Protein AF-A0A8B8DQ61-F1 (afdb_monomer)

Solvent-accessible surface area (backbone atoms only — not comparable to full-atom values): 13336 Å² total; per-residue (Å²): 130,84,75,82,59,69,42,82,44,80,55,101,72,46,52,26,59,41,54,72,50,75,94,43,53,37,73,77,52,48,81,79,50,71,61,63,56,71,89,76,54,57,37,20,75,78,84,59,51,66,55,45,97,84,86,32,57,85,42,62,15,54,78,68,11,46,43,21,33,56,92,54,34,69,49,60,44,63,39,67,45,56,29,34,77,57,61,33,40,21,26,62,74,51,46,61,50,34,59,63,50,43,56,40,66,72,45,30,53,51,39,30,47,71,25,29,53,23,30,37,35,75,63,98,58,98,75,73,85,41,51,68,26,43,35,27,36,40,97,43,54,47,32,40,39,53,50,43,95,85,62,88,57,82,63,44,48,54,89,36,52,76,48,78,44,81,33,68,48,80,90,87,69,90,80,85,73,57,67,58,84,95,36,47,51,25,25,40,37,41,30,30,48,51,98,87,68,49,80,46,47,43,36,36,31,44,37,84,91,54,82,45,61,48,25,32,53,25,52,54,26,48,53,54,51,51,52,58,48,51,68,61,74,76,109

Mean predicted aligned error: 6.68 Å

Foldseek 3Di:
DDQFDWDWDQDPFGIFIGGPDPVLAALLADAWEAADDPVNCQAAPPPRHGADDPPFDWDAARRHNGIHTCVQWVDFADDVNHRHPGTTIHGPVVRVVRVVVVCLVVQLLVLQAVFAWWQKDFDPDPDDRGAIWGWHADSSRQWIATHHDPDDDDTAGLVFWDDKDFDADDDDDPPPFDDDDNGGRQWMKTWGQDPVRDITIMITGQDPVDDRNSVRSNSSSVVVVNVSSVVVVVD

Secondary structure (DSSP, 8-state):
-PPPPEEEEE-SS-EEEEESSGGG--TT--PPPPPPPTTT--B-TTT-PBP-SSS---EE-TTT--EE-GGGS--EE--GGGTBSS-EE--HHHHHHHHHHHHIIIIIHHHHHH-EEEEEE--SSTTS-PEEEEEEE-T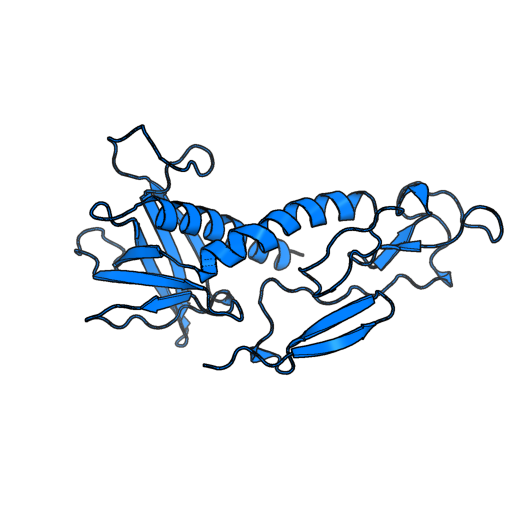TS-EEEEE-SS---PPEEGGGEEEEEEEEPPS---SSPPEETTEEEEEEEEEEE-TTS-EEEEEEEEPTTS-HHHHHHHHHHHHHHHHHHHHHHT-

Structure (mmCIF, N/CA/C/O backbone):
data_AF-A0A8B8DQ61-F1
#
_entry.id   AF-A0A8B8DQ61-F1
#
loop_
_atom_site.group_PDB
_atom_site.id
_atom_site.type_symbol
_atom_site.label_atom_id
_atom_site.label_alt_id
_atom_site.label_comp_id
_atom_site.label_asym_id
_atom_site.label_entity_id
_atom_site.label_seq_id
_atom_site.pdbx_PDB_ins_code
_atom_site.Cartn_x
_atom_site.Cartn_y
_atom_site.Cartn_z
_atom_site.occupancy
_atom_site.B_iso_or_equiv
_atom_site.auth_seq_id
_atom_site.auth_comp_id
_atom_site.auth_asym_id
_atom_site.auth_atom_id
_atom_site.pdbx_PDB_model_num
ATOM 1 N N . MET A 1 1 ? 2.534 -12.953 21.422 1.00 47.09 1 MET A N 1
ATOM 2 C CA . MET A 1 1 ? 2.729 -13.876 20.282 1.00 47.09 1 MET A CA 1
ATOM 3 C C . MET A 1 1 ? 4.034 -13.498 19.601 1.00 47.09 1 MET A C 1
ATOM 5 O O . MET A 1 1 ? 4.280 -12.304 19.467 1.00 47.09 1 MET A O 1
ATOM 9 N N . ALA A 1 2 ? 4.891 -14.462 19.254 1.00 56.22 2 ALA A N 1
ATOM 10 C CA . ALA A 1 2 ? 6.081 -14.172 18.453 1.00 56.22 2 ALA A CA 1
ATOM 11 C C . ALA A 1 2 ? 5.650 -13.588 17.095 1.00 56.22 2 ALA A C 1
ATOM 13 O O . ALA A 1 2 ? 4.596 -13.957 16.578 1.00 56.22 2 ALA A O 1
ATOM 14 N N . GLY A 1 3 ? 6.411 -12.630 16.560 1.00 63.41 3 GLY A N 1
ATOM 15 C CA . GLY A 1 3 ? 6.131 -12.064 15.238 1.00 63.41 3 GLY A CA 1
ATOM 16 C C . GLY A 1 3 ? 6.255 -13.117 14.126 1.00 63.41 3 GLY A C 1
ATOM 17 O O . GLY A 1 3 ? 6.835 -14.177 14.363 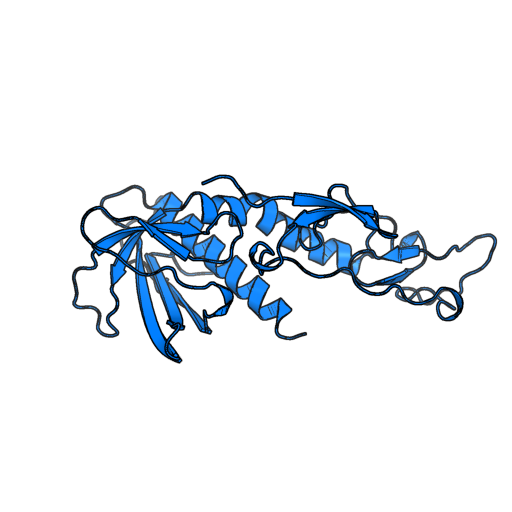1.00 63.41 3 GLY A O 1
ATOM 18 N N . PRO A 1 4 ? 5.741 -12.832 12.917 1.00 75.81 4 PRO A N 1
ATOM 19 C CA . PRO A 1 4 ? 5.829 -13.761 11.794 1.00 75.81 4 PRO A CA 1
ATOM 20 C C . PRO A 1 4 ? 7.291 -14.083 11.466 1.00 75.81 4 PRO A C 1
ATOM 22 O O . PRO A 1 4 ? 8.135 -13.179 11.426 1.00 75.81 4 PRO A O 1
ATOM 25 N N . GLU A 1 5 ? 7.585 -15.360 11.224 1.00 88.25 5 GLU A N 1
ATOM 26 C CA . GLU A 1 5 ? 8.923 -15.820 10.855 1.00 88.25 5 GLU A CA 1
ATOM 27 C C . GLU A 1 5 ? 9.284 -15.319 9.449 1.00 88.25 5 GLU A C 1
ATOM 29 O O . GLU A 1 5 ? 8.473 -15.363 8.519 1.00 88.25 5 GLU A O 1
ATOM 34 N N . LYS A 1 6 ? 10.512 -14.816 9.284 1.00 91.50 6 LYS A N 1
ATOM 35 C CA . LYS A 1 6 ? 10.985 -14.212 8.032 1.00 91.50 6 LYS A CA 1
ATOM 36 C C . LYS A 1 6 ? 12.302 -14.835 7.600 1.00 91.50 6 LYS A C 1
ATOM 38 O O . LYS A 1 6 ? 13.167 -15.108 8.427 1.00 91.50 6 LYS A O 1
ATOM 43 N N . LYS A 1 7 ? 12.482 -14.967 6.288 1.00 93.94 7 LYS A N 1
ATOM 44 C CA . LYS A 1 7 ? 13.730 -15.408 5.658 1.00 93.94 7 LYS A CA 1
ATOM 45 C C . LYS A 1 7 ? 14.282 -14.341 4.720 1.00 93.94 7 LYS A C 1
ATOM 47 O O . LYS A 1 7 ? 13.543 -13.533 4.153 1.00 93.94 7 LYS A O 1
ATOM 52 N N . LEU A 1 8 ? 15.599 -14.359 4.549 1.00 95.94 8 LEU A N 1
ATOM 53 C CA . LEU A 1 8 ? 16.278 -13.548 3.547 1.00 95.94 8 LEU A CA 1
ATOM 54 C C . LEU A 1 8 ? 16.268 -14.276 2.202 1.00 95.94 8 LEU A C 1
ATOM 56 O O . LEU A 1 8 ? 16.701 -15.421 2.105 1.00 95.94 8 LEU A O 1
ATOM 60 N N . GLU A 1 9 ? 15.811 -13.594 1.159 1.00 94.19 9 GLU A N 1
ATOM 61 C CA . GLU A 1 9 ? 15.798 -14.090 -0.213 1.00 94.19 9 GLU A CA 1
ATOM 62 C C . GLU A 1 9 ? 16.617 -13.155 -1.105 1.00 94.19 9 GLU A C 1
ATOM 64 O O . GLU A 1 9 ? 16.366 -11.951 -1.172 1.00 94.19 9 GLU A O 1
ATOM 69 N N . ARG A 1 10 ? 17.614 -13.700 -1.807 1.00 92.94 10 ARG A N 1
ATOM 70 C CA . ARG A 1 10 ? 18.427 -12.938 -2.761 1.00 92.94 10 ARG A CA 1
ATOM 71 C C . ARG A 1 10 ? 17.881 -13.162 -4.173 1.00 92.94 10 ARG A C 1
ATOM 73 O O . ARG A 1 10 ? 17.997 -14.262 -4.703 1.00 92.94 10 ARG A O 1
ATOM 80 N N . SER A 1 11 ? 17.321 -12.120 -4.783 1.00 88.56 11 SER A N 1
ATOM 81 C CA . SER A 1 11 ? 16.818 -12.138 -6.164 1.00 88.56 11 SER A CA 1
ATOM 82 C C . SER A 1 11 ? 17.745 -11.378 -7.122 1.00 88.56 11 SER A C 1
ATOM 84 O O . SER A 1 11 ? 18.717 -10.737 -6.709 1.00 88.56 11 SER A O 1
ATOM 86 N N . LYS A 1 12 ? 17.437 -11.410 -8.429 1.00 83.12 12 LYS A N 1
ATOM 87 C CA . LYS A 1 12 ? 18.129 -10.587 -9.445 1.00 83.12 12 LYS A CA 1
ATOM 88 C C . LYS A 1 12 ? 17.975 -9.081 -9.178 1.00 83.12 12 LYS A C 1
ATOM 90 O O . LYS A 1 12 ? 18.792 -8.278 -9.637 1.00 83.12 12 LYS A O 1
ATOM 95 N N . SER A 1 13 ? 16.943 -8.698 -8.429 1.00 87.44 13 SER A N 1
ATOM 96 C CA . SER A 1 13 ? 16.619 -7.310 -8.110 1.00 87.44 13 SER A CA 1
ATOM 97 C C . SER A 1 13 ? 17.261 -6.797 -6.823 1.00 87.44 13 SER A C 1
ATOM 99 O O . SER A 1 13 ? 17.446 -5.584 -6.716 1.00 87.44 13 SER A O 1
ATOM 101 N N . GLY A 1 14 ? 17.656 -7.676 -5.896 1.00 90.88 14 GLY A N 1
ATOM 102 C CA . GLY A 1 14 ? 18.254 -7.297 -4.614 1.00 90.88 14 GLY A CA 1
ATOM 103 C C . GLY A 1 14 ? 17.984 -8.311 -3.500 1.00 90.88 14 GLY A C 1
ATOM 104 O O . GLY A 1 14 ? 17.515 -9.420 -3.754 1.00 90.88 14 GLY A O 1
ATOM 105 N N . LEU A 1 15 ? 18.299 -7.929 -2.261 1.00 95.00 15 LEU A N 1
ATOM 106 C CA . LEU A 1 15 ? 17.995 -8.720 -1.068 1.00 95.00 15 LEU A CA 1
ATOM 107 C C . LEU A 1 15 ? 16.604 -8.353 -0.538 1.00 95.00 15 LEU A C 1
ATOM 109 O O . LEU A 1 15 ? 16.285 -7.172 -0.375 1.00 95.00 15 LEU A O 1
ATOM 113 N N . ARG A 1 16 ? 15.786 -9.370 -0.272 1.00 95.31 16 ARG A N 1
ATOM 114 C CA . ARG A 1 16 ? 14.412 -9.245 0.214 1.00 95.31 16 ARG A CA 1
ATOM 115 C C . ARG A 1 16 ? 14.248 -9.968 1.544 1.00 95.31 16 ARG A C 1
ATOM 117 O O . ARG A 1 16 ? 14.906 -10.978 1.782 1.00 95.31 16 ARG A O 1
ATOM 124 N N . MET A 1 17 ? 13.355 -9.470 2.391 1.00 94.44 17 MET A N 1
ATOM 125 C CA . MET A 1 17 ? 12.951 -10.136 3.631 1.00 94.44 17 MET A CA 1
ATOM 126 C C . MET A 1 17 ? 11.501 -10.587 3.504 1.00 94.44 17 MET A C 1
ATOM 128 O O . MET A 1 17 ? 10.580 -9.781 3.624 1.00 94.44 17 MET A O 1
ATOM 132 N N . ILE A 1 18 ? 11.307 -11.876 3.247 1.00 93.88 18 ILE A N 1
ATOM 133 C CA . ILE A 1 18 ? 9.995 -12.447 2.949 1.00 93.88 18 ILE A CA 1
ATOM 134 C C . ILE A 1 18 ? 9.486 -13.298 4.118 1.00 93.88 18 ILE A C 1
ATOM 136 O O . ILE A 1 18 ? 10.298 -13.947 4.784 1.00 93.88 18 ILE A O 1
ATOM 140 N N . PRO A 1 19 ? 8.172 -13.304 4.397 1.00 93.38 19 PRO A N 1
ATOM 141 C CA . PRO A 1 19 ? 7.582 -14.254 5.334 1.00 93.38 19 PRO A CA 1
ATOM 142 C C . PRO A 1 19 ? 7.869 -15.699 4.915 1.00 93.38 19 PRO A C 1
ATOM 144 O O . PRO A 1 19 ? 7.973 -16.000 3.724 1.00 93.38 19 PRO A O 1
ATOM 147 N N . VAL A 1 20 ? 8.032 -16.589 5.894 1.00 91.38 20 VAL A N 1
ATOM 148 C CA . VAL A 1 20 ? 8.210 -18.025 5.627 1.00 91.38 20 VAL A CA 1
ATOM 149 C C . VAL A 1 20 ? 6.884 -18.668 5.226 1.00 91.38 20 VAL A C 1
ATOM 151 O O . VAL A 1 20 ? 6.864 -19.465 4.290 1.00 91.38 20 VAL A O 1
ATOM 154 N N . ALA A 1 21 ? 5.797 -18.300 5.906 1.00 91.75 21 ALA A N 1
ATOM 155 C CA . ALA A 1 21 ? 4.454 -18.787 5.630 1.00 91.75 21 ALA A CA 1
ATOM 156 C C . ALA A 1 21 ? 3.654 -17.781 4.791 1.00 91.75 21 ALA A C 1
ATOM 158 O O . ALA A 1 21 ? 3.631 -16.583 5.083 1.00 91.75 21 ALA A O 1
ATOM 159 N N . ASP A 1 22 ? 2.919 -18.276 3.795 1.00 87.81 22 ASP A N 1
ATOM 160 C CA . ASP A 1 22 ? 2.056 -17.436 2.954 1.00 87.81 22 ASP A CA 1
ATOM 161 C C . ASP A 1 22 ? 0.957 -16.743 3.772 1.00 87.81 22 ASP A C 1
ATOM 163 O O . ASP A 1 22 ? 0.609 -15.593 3.499 1.00 87.81 22 ASP A O 1
ATOM 167 N N . SER A 1 23 ? 0.479 -17.394 4.839 1.00 88.69 23 SER A N 1
ATOM 168 C CA . SER A 1 23 ? -0.480 -16.836 5.802 1.00 88.69 23 SER A CA 1
ATOM 169 C C . SER A 1 23 ? 0.037 -15.605 6.550 1.00 88.69 23 SER A C 1
ATOM 171 O O . SER A 1 23 ? -0.762 -14.887 7.144 1.00 88.69 23 SER A O 1
ATOM 173 N N . ASP A 1 24 ? 1.342 -15.337 6.511 1.00 91.38 24 ASP A N 1
ATOM 174 C CA . ASP A 1 24 ? 1.971 -14.149 7.092 1.00 91.38 24 ASP A CA 1
ATOM 175 C C . ASP A 1 24 ? 2.323 -13.084 6.050 1.00 91.38 24 ASP A C 1
ATOM 177 O O . ASP A 1 24 ? 2.831 -12.010 6.392 1.00 91.38 24 ASP A O 1
ATOM 181 N N . THR A 1 25 ? 2.023 -13.338 4.775 1.00 92.81 25 THR A N 1
ATOM 182 C CA . THR A 1 25 ? 2.179 -12.339 3.723 1.00 92.81 25 THR A CA 1
ATOM 183 C C . THR A 1 25 ? 1.164 -11.224 3.905 1.00 92.81 25 THR A C 1
ATOM 185 O O . THR A 1 25 ? -0.055 -11.428 3.906 1.00 92.81 25 THR A O 1
ATOM 188 N N . SER A 1 26 ? 1.707 -10.020 4.062 1.00 94.88 26 SER A N 1
ATOM 189 C CA . SER A 1 26 ? 0.941 -8.790 4.174 1.00 94.88 26 SER A CA 1
ATOM 190 C C . SER A 1 26 ? 0.184 -8.513 2.871 1.00 94.88 26 SER A C 1
ATOM 192 O O . SER A 1 26 ? 0.804 -8.533 1.806 1.00 94.88 26 SER A O 1
ATOM 194 N N . PRO A 1 27 ? -1.113 -8.154 2.923 1.00 94.94 27 PRO A N 1
ATOM 195 C CA . PRO A 1 27 ? -1.901 -7.828 1.730 1.00 94.94 27 PRO A CA 1
ATOM 196 C C . PRO A 1 27 ? -1.405 -6.557 1.021 1.00 94.94 27 PRO A C 1
ATOM 198 O O . PRO A 1 27 ? -1.727 -6.306 -0.136 1.00 94.94 27 PRO A O 1
ATOM 201 N N . PHE A 1 28 ? -0.586 -5.746 1.697 1.00 95.06 28 PHE A N 1
ATOM 202 C CA . PHE A 1 28 ? 0.065 -4.576 1.104 1.00 95.06 28 PHE A CA 1
ATOM 203 C C . PHE A 1 28 ? 1.307 -4.925 0.275 1.00 95.06 28 PHE A C 1
ATOM 205 O O . PHE A 1 28 ? 1.857 -4.043 -0.384 1.00 95.06 28 PHE A O 1
ATOM 212 N N . SER A 1 29 ? 1.778 -6.173 0.315 1.00 94.06 29 SER A N 1
ATOM 213 C CA . SER A 1 29 ? 2.961 -6.610 -0.423 1.00 94.06 29 SER A CA 1
ATOM 214 C C . SER A 1 29 ? 2.622 -6.983 -1.870 1.00 94.06 29 SER A C 1
ATOM 216 O O . SER A 1 29 ? 1.521 -7.426 -2.172 1.00 94.06 29 SER A O 1
ATOM 218 N N . LEU A 1 30 ? 3.581 -6.805 -2.780 1.00 92.88 30 LEU A N 1
ATOM 219 C CA . LEU A 1 30 ? 3.499 -7.225 -4.178 1.00 92.88 30 LEU A CA 1
ATOM 220 C C . LEU A 1 30 ? 4.616 -8.219 -4.514 1.00 92.88 30 LEU A C 1
ATOM 222 O O . LEU A 1 30 ? 5.725 -8.101 -3.975 1.00 92.88 30 LEU A O 1
ATOM 226 N N . PRO A 1 31 ? 4.362 -9.153 -5.446 1.00 92.25 31 PRO A N 1
ATOM 227 C CA . PRO A 1 31 ? 5.417 -9.974 -6.017 1.00 92.25 31 PRO A CA 1
ATOM 228 C C . PRO A 1 31 ? 6.385 -9.125 -6.855 1.00 92.25 31 PRO A C 1
ATOM 230 O O . PRO A 1 31 ? 6.047 -8.040 -7.334 1.00 92.25 31 PRO A O 1
ATOM 233 N N . GLU A 1 32 ? 7.602 -9.636 -7.048 1.00 92.94 32 GLU A N 1
ATOM 234 C CA . GLU A 1 32 ? 8.563 -9.039 -7.978 1.00 92.94 32 GLU A CA 1
ATOM 235 C C . GLU A 1 32 ? 8.054 -9.200 -9.426 1.00 92.94 32 GLU A C 1
ATOM 237 O O . GLU A 1 32 ? 7.598 -10.287 -9.792 1.00 92.94 32 GLU A O 1
ATOM 242 N N . PRO A 1 33 ? 8.119 -8.156 -10.273 1.00 93.88 33 PRO A N 1
ATOM 243 C CA . PRO A 1 33 ? 7.715 -8.274 -11.667 1.00 93.88 33 PRO A CA 1
ATOM 244 C C . PRO A 1 33 ? 8.746 -9.078 -12.473 1.00 93.88 33 PRO A C 1
ATOM 246 O O . PRO A 1 33 ? 9.953 -8.957 -12.233 1.00 93.88 33 PRO A O 1
ATOM 249 N N . PRO A 1 34 ? 8.317 -9.814 -13.511 1.00 94.31 34 PRO A N 1
ATOM 250 C CA . PRO A 1 34 ? 9.255 -10.383 -14.464 1.00 94.31 34 PRO A CA 1
ATOM 251 C C . PRO A 1 34 ? 10.012 -9.260 -15.179 1.00 94.31 34 PRO A C 1
ATOM 253 O O . PRO A 1 34 ? 9.443 -8.233 -15.558 1.00 94.31 34 PRO A O 1
ATOM 256 N N . TRP A 1 35 ? 11.313 -9.450 -15.368 1.00 95.06 35 TRP A N 1
ATOM 257 C CA . TRP A 1 35 ? 12.110 -8.531 -16.171 1.00 95.06 35 TRP A CA 1
ATOM 258 C C . TRP A 1 35 ? 11.878 -8.803 -17.649 1.00 95.06 35 TRP A C 1
ATOM 260 O O . TRP A 1 35 ? 11.883 -9.958 -18.072 1.00 95.06 35 TRP A O 1
ATOM 270 N N . VAL A 1 36 ? 11.742 -7.733 -18.435 1.00 95.31 36 VAL A N 1
ATOM 271 C CA . VAL A 1 36 ? 11.750 -7.848 -19.895 1.00 95.31 36 VAL A CA 1
ATOM 272 C C . VAL A 1 36 ? 13.089 -8.473 -20.315 1.00 95.31 36 VAL A C 1
ATOM 274 O O . VAL A 1 36 ? 14.135 -7.938 -19.923 1.00 95.31 36 VAL A O 1
ATOM 277 N N . PRO A 1 37 ? 13.086 -9.579 -21.079 1.00 95.06 37 PRO A N 1
ATOM 278 C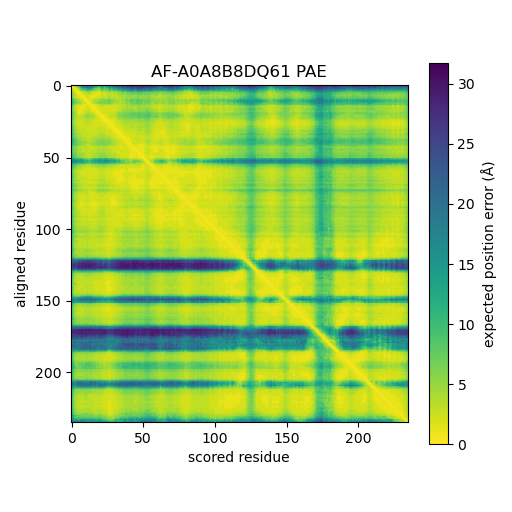 CA . PRO A 1 37 ? 14.306 -10.220 -21.552 1.00 95.06 37 PRO A CA 1
ATOM 279 C C . PRO A 1 37 ? 15.230 -9.246 -22.291 1.00 95.06 37 PRO A C 1
ATOM 281 O O . PRO A 1 37 ? 14.785 -8.352 -23.017 1.00 95.06 37 PRO A O 1
ATOM 284 N N . ASP A 1 38 ? 16.541 -9.383 -22.091 1.00 91.81 38 ASP A N 1
ATOM 285 C CA . ASP A 1 38 ? 17.512 -8.444 -22.659 1.00 91.81 38 ASP A CA 1
ATOM 286 C C . ASP A 1 38 ? 17.455 -8.401 -24.189 1.00 91.81 38 ASP A C 1
ATOM 288 O O . ASP A 1 38 ? 17.629 -7.342 -24.792 1.00 91.81 38 ASP A O 1
ATOM 292 N N . ASP A 1 39 ? 17.211 -9.525 -24.845 1.00 93.56 39 ASP A N 1
ATOM 293 C CA . ASP A 1 39 ? 17.069 -9.630 -26.293 1.00 93.56 39 ASP A CA 1
ATOM 294 C C . ASP A 1 39 ? 15.846 -8.870 -26.832 1.00 93.56 39 ASP A C 1
ATOM 296 O O . ASP A 1 39 ? 15.948 -8.276 -27.910 1.00 93.56 39 ASP A O 1
ATOM 300 N N . GLU A 1 40 ? 14.756 -8.768 -26.073 1.00 94.31 40 GLU A N 1
ATOM 301 C CA . GLU A 1 40 ? 13.584 -7.940 -26.405 1.00 94.31 40 GLU A CA 1
ATOM 302 C C . GLU A 1 40 ? 13.827 -6.437 -26.171 1.00 94.31 40 GLU A C 1
ATOM 304 O O . GLU A 1 40 ? 13.201 -5.568 -26.789 1.00 94.31 40 GLU A O 1
ATOM 309 N N . CYS A 1 41 ? 14.800 -6.090 -25.329 1.00 94.31 41 CYS A N 1
ATOM 310 C CA . CYS A 1 41 ? 15.152 -4.712 -25.006 1.00 94.31 41 CYS A CA 1
ATOM 311 C C . CYS A 1 41 ? 15.975 -4.054 -26.128 1.00 94.31 41 CYS A C 1
ATOM 313 O O . CYS A 1 41 ? 17.190 -3.882 -26.008 1.00 94.31 41 CYS A O 1
ATOM 315 N N . LYS A 1 42 ? 15.330 -3.659 -27.234 1.00 95.19 42 LYS A N 1
ATOM 316 C CA . LYS A 1 42 ? 16.003 -2.978 -28.365 1.00 95.19 42 LYS A CA 1
ATOM 317 C C . LYS A 1 42 ? 16.234 -1.478 -28.136 1.00 95.19 42 LYS A C 1
ATOM 319 O O . LYS A 1 42 ? 17.196 -0.905 -28.646 1.00 95.19 42 LYS A O 1
ATOM 324 N N . GLN A 1 43 ? 15.373 -0.838 -27.349 1.00 96.94 43 GLN A N 1
ATOM 325 C CA . GLN A 1 43 ? 15.431 0.595 -27.058 1.00 96.94 43 GLN A CA 1
ATOM 326 C C . GLN A 1 43 ? 14.854 0.913 -25.679 1.00 96.94 43 GLN A C 1
ATOM 328 O O . GLN A 1 43 ? 14.047 0.151 -25.147 1.00 96.94 43 GLN A O 1
ATOM 333 N N . CYS A 1 44 ? 15.249 2.050 -25.106 1.00 97.69 44 CYS A N 1
ATOM 334 C CA . CYS A 1 44 ? 14.736 2.517 -23.820 1.00 97.69 44 CYS A CA 1
ATOM 335 C C . CYS A 1 44 ? 13.205 2.640 -23.852 1.00 97.69 44 CYS A C 1
ATOM 337 O O . CYS A 1 44 ? 12.656 3.318 -24.723 1.00 97.69 44 CYS A O 1
ATOM 339 N N . GLN A 1 45 ? 12.510 2.048 -22.877 1.00 97.31 45 GLN A N 1
ATOM 340 C CA . GLN A 1 45 ? 11.044 2.086 -22.822 1.00 97.31 45 GLN A CA 1
ATOM 341 C C . GLN A 1 45 ? 10.468 3.445 -22.386 1.00 97.31 45 GLN A C 1
ATOM 343 O O . GLN A 1 45 ? 9.253 3.607 -22.412 1.00 97.31 45 GLN A O 1
ATOM 348 N N . ASN A 1 46 ? 11.319 4.418 -22.034 1.00 97.19 46 ASN A N 1
ATOM 349 C CA . ASN A 1 46 ? 10.923 5.814 -21.826 1.00 97.19 46 ASN A CA 1
ATOM 350 C C . ASN A 1 46 ? 11.299 6.686 -23.040 1.00 97.19 46 ASN A C 1
ATOM 352 O O . ASN A 1 46 ? 10.449 7.029 -23.851 1.00 97.19 46 ASN A O 1
ATOM 356 N N . CYS A 1 47 ? 12.593 6.974 -23.231 1.00 97.44 47 CYS A N 1
ATOM 357 C CA . CYS A 1 47 ? 13.058 7.922 -24.255 1.00 97.44 47 CYS A CA 1
ATOM 358 C C . CYS A 1 47 ? 13.237 7.338 -25.666 1.00 97.44 47 CYS A C 1
ATOM 360 O O . CYS A 1 47 ? 13.695 8.047 -26.556 1.00 97.44 47 CYS A O 1
ATOM 362 N N . ARG A 1 48 ? 12.949 6.045 -25.874 1.00 97.25 48 ARG A N 1
ATOM 363 C CA . ARG A 1 48 ? 13.061 5.337 -27.168 1.00 97.25 48 ARG A CA 1
ATOM 364 C C . ARG A 1 48 ? 14.457 5.313 -27.805 1.00 97.25 48 ARG A C 1
ATOM 366 O O . ARG A 1 48 ? 14.616 4.787 -28.900 1.00 97.25 48 ARG A O 1
ATOM 373 N N . ALA A 1 49 ? 15.489 5.799 -27.118 1.00 96.75 49 ALA A N 1
ATOM 374 C CA . ALA A 1 49 ? 16.859 5.707 -27.603 1.00 96.75 49 ALA A CA 1
ATOM 375 C C . ALA A 1 49 ? 17.316 4.240 -27.691 1.00 96.75 49 ALA A C 1
ATOM 377 O O . ALA A 1 49 ? 17.169 3.486 -26.721 1.00 96.75 49 ALA A O 1
ATOM 378 N N . LYS A 1 50 ? 17.882 3.850 -28.841 1.00 97.00 50 LYS A N 1
ATOM 379 C CA . LYS A 1 50 ? 18.430 2.505 -29.079 1.00 97.00 50 LYS A CA 1
ATOM 380 C C . LYS A 1 50 ? 19.573 2.212 -28.114 1.00 97.00 50 LYS A C 1
ATOM 382 O O . LYS A 1 50 ? 20.406 3.083 -27.859 1.00 97.00 50 LYS A O 1
ATOM 387 N N . PHE A 1 51 ? 19.590 0.998 -27.577 1.00 96.75 51 PHE A N 1
ATOM 388 C CA . PHE A 1 51 ? 20.708 0.532 -26.764 1.00 96.75 51 PHE A CA 1
ATOM 389 C C . PHE A 1 51 ? 21.905 0.185 -27.647 1.00 96.75 51 PHE A C 1
ATOM 391 O O . PHE A 1 51 ? 21.741 -0.254 -28.785 1.00 96.75 51 PHE A O 1
ATOM 398 N N . ASP A 1 52 ? 23.102 0.357 -27.101 1.00 90.19 52 ASP A N 1
ATOM 399 C CA . ASP A 1 52 ? 24.355 -0.020 -27.743 1.00 90.19 52 ASP A CA 1
ATOM 400 C C . ASP A 1 52 ? 25.348 -0.539 -26.689 1.00 90.19 52 ASP A C 1
ATOM 402 O O . ASP A 1 52 ? 25.146 -0.388 -25.480 1.00 90.19 52 ASP A O 1
ATOM 406 N N . PHE A 1 53 ? 26.414 -1.197 -27.139 1.00 83.12 53 PHE A N 1
ATOM 407 C CA . PHE A 1 53 ? 27.374 -1.839 -26.238 1.00 83.12 53 PHE A CA 1
ATOM 408 C C . PHE A 1 53 ? 28.276 -0.848 -25.481 1.00 83.12 53 PHE A C 1
ATOM 410 O O . PHE A 1 53 ? 28.821 -1.198 -24.433 1.00 83.12 53 PHE A O 1
ATOM 417 N N . PHE A 1 54 ? 28.428 0.385 -25.975 1.00 81.62 54 PHE A N 1
ATOM 418 C CA . PHE A 1 54 ? 29.496 1.292 -25.539 1.00 81.62 54 PHE A CA 1
ATOM 419 C C . PHE A 1 54 ? 29.000 2.487 -24.718 1.00 81.62 54 PHE A C 1
ATOM 421 O O . PHE A 1 54 ? 29.613 2.841 -23.715 1.00 81.62 54 PHE A O 1
ATOM 428 N N . LYS A 1 55 ? 27.894 3.112 -25.122 1.00 85.94 55 LYS A N 1
ATOM 429 C CA . LYS A 1 55 ? 27.378 4.376 -24.578 1.00 85.94 55 LYS A CA 1
ATOM 430 C C . LYS A 1 55 ? 26.051 4.204 -23.842 1.00 85.94 55 LYS A C 1
ATOM 432 O O . LYS A 1 55 ? 25.793 4.939 -22.891 1.00 85.94 55 LYS A O 1
ATOM 437 N N . ARG A 1 56 ? 25.198 3.255 -24.245 1.00 92.81 56 ARG A N 1
ATOM 438 C CA . ARG A 1 56 ? 23.844 3.110 -23.690 1.00 92.81 56 ARG A CA 1
ATOM 439 C C . ARG A 1 56 ? 23.532 1.670 -23.300 1.00 92.81 56 ARG A C 1
ATOM 441 O O . ARG A 1 56 ? 22.879 0.938 -24.038 1.00 92.81 56 ARG A O 1
ATOM 448 N N . ARG A 1 57 ? 23.936 1.313 -22.078 1.00 94.38 57 ARG A N 1
ATOM 449 C CA . ARG A 1 57 ? 23.621 0.026 -21.442 1.00 94.38 57 ARG A CA 1
ATOM 450 C C . ARG A 1 57 ? 22.147 -0.074 -21.024 1.00 94.38 57 ARG A C 1
ATOM 452 O O . ARG A 1 57 ? 21.468 0.937 -20.818 1.00 94.38 57 ARG A O 1
ATOM 459 N N . LYS A 1 58 ? 21.682 -1.318 -20.903 1.00 95.75 58 LYS A N 1
ATOM 460 C CA . LYS A 1 58 ? 20.340 -1.706 -20.450 1.00 95.75 58 LYS A CA 1
ATOM 461 C C . LYS A 1 58 ? 20.264 -1.703 -18.925 1.00 95.75 58 LYS A C 1
ATOM 463 O O . LYS A 1 58 ? 21.200 -2.134 -18.253 1.00 95.75 58 LYS A O 1
ATOM 468 N N . HIS A 1 59 ? 19.147 -1.228 -18.385 1.00 95.94 59 HIS A N 1
ATOM 469 C CA . HIS A 1 59 ? 18.866 -1.234 -16.954 1.00 95.94 59 HIS A CA 1
ATOM 470 C C . HIS A 1 59 ? 17.394 -1.528 -16.695 1.00 95.94 59 HIS A C 1
ATOM 472 O O . HIS A 1 59 ? 16.523 -0.827 -17.205 1.00 95.94 59 HIS A O 1
ATOM 478 N N . HIS A 1 60 ? 17.114 -2.501 -15.834 1.00 96.94 60 HIS A N 1
ATOM 479 C CA . HIS A 1 60 ? 15.743 -2.827 -15.455 1.00 96.94 60 HIS A CA 1
ATOM 480 C C . HIS A 1 60 ? 15.279 -2.030 -14.243 1.00 96.94 60 HIS A C 1
ATOM 482 O O . HIS A 1 60 ? 16.009 -1.864 -13.261 1.00 96.94 60 HIS A O 1
ATOM 488 N N . CYS A 1 61 ? 14.045 -1.548 -14.294 1.00 97.62 61 CYS A N 1
ATOM 489 C CA . CYS A 1 61 ? 13.381 -1.007 -13.119 1.00 97.62 61 CYS A CA 1
ATOM 490 C C . CYS A 1 61 ? 12.900 -2.163 -12.237 1.00 97.62 61 CYS A C 1
ATOM 492 O O . CYS A 1 61 ? 12.122 -2.996 -12.692 1.00 97.62 61 CYS A O 1
ATOM 494 N N . ARG A 1 62 ? 13.299 -2.181 -10.962 1.00 97.00 62 ARG A N 1
ATOM 495 C CA . ARG A 1 62 ? 12.954 -3.273 -10.035 1.00 97.00 62 ARG A CA 1
ATOM 496 C C . ARG A 1 62 ? 11.469 -3.322 -9.664 1.00 97.00 62 ARG A C 1
ATOM 498 O O . ARG A 1 62 ? 10.978 -4.379 -9.303 1.00 97.00 62 ARG A O 1
ATOM 505 N N . ARG A 1 63 ? 10.740 -2.210 -9.826 1.00 95.81 63 ARG A N 1
ATOM 506 C CA . ARG A 1 63 ? 9.292 -2.134 -9.577 1.00 95.81 63 ARG A CA 1
ATOM 507 C C . ARG A 1 63 ? 8.424 -2.574 -10.756 1.00 95.81 63 ARG A C 1
ATOM 509 O O . ARG A 1 63 ? 7.329 -3.068 -10.530 1.00 95.81 63 ARG A O 1
ATOM 516 N N . CYS A 1 64 ? 8.850 -2.368 -12.005 1.00 96.56 64 CYS A N 1
ATOM 517 C CA . CYS A 1 64 ? 8.012 -2.691 -13.174 1.00 96.56 64 CYS A CA 1
ATOM 518 C C . CYS A 1 64 ? 8.635 -3.665 -14.178 1.00 96.56 64 CYS A C 1
ATOM 520 O O . CYS A 1 64 ? 7.995 -3.963 -15.180 1.00 96.56 64 CYS A O 1
ATOM 522 N N . GLY A 1 65 ? 9.879 -4.107 -13.976 1.00 96.38 65 GLY A N 1
ATOM 523 C CA . GLY A 1 65 ? 10.563 -5.070 -14.847 1.00 96.38 65 GLY A CA 1
ATOM 524 C C . GLY A 1 65 ? 10.963 -4.541 -16.230 1.00 96.38 65 GLY A C 1
ATOM 525 O O . GLY A 1 65 ? 11.701 -5.200 -16.954 1.00 96.38 65 GLY A O 1
ATOM 526 N N . LYS A 1 66 ? 10.522 -3.336 -16.605 1.00 97.69 66 LYS A N 1
ATOM 527 C CA . LYS A 1 66 ? 10.837 -2.680 -17.882 1.00 97.69 66 LYS A CA 1
ATOM 528 C C . LYS A 1 66 ? 12.305 -2.252 -17.974 1.00 97.69 66 LYS A C 1
ATOM 530 O O . LYS A 1 66 ? 12.935 -1.962 -16.955 1.00 97.69 66 LYS A O 1
ATOM 535 N N . CYS A 1 67 ? 12.818 -2.144 -19.198 1.00 97.81 67 CYS A N 1
ATOM 536 C CA . CYS A 1 67 ? 14.199 -1.791 -19.510 1.00 97.81 67 CYS A CA 1
ATOM 537 C C . CYS A 1 67 ? 14.371 -0.345 -20.004 1.00 97.81 67 CYS A C 1
ATOM 539 O O . CYS A 1 67 ? 13.670 0.157 -20.889 1.00 97.81 67 CYS A O 1
ATOM 541 N N . PHE A 1 68 ? 15.381 0.321 -19.456 1.00 98.12 68 PHE A N 1
ATOM 542 C CA . PHE A 1 68 ? 15.660 1.740 -19.615 1.00 98.12 68 PHE A CA 1
ATOM 543 C C . PHE A 1 68 ? 17.161 1.994 -19.781 1.00 98.12 68 PHE A C 1
ATOM 545 O O . PHE A 1 68 ? 17.995 1.161 -19.437 1.00 98.12 68 PHE A O 1
ATOM 552 N N . CYS A 1 69 ? 17.522 3.172 -20.291 1.00 97.56 69 CYS A N 1
ATOM 553 C CA . CYS A 1 69 ? 18.894 3.669 -20.185 1.00 97.56 69 CYS A CA 1
ATOM 554 C C . CYS A 1 69 ? 19.134 4.315 -18.814 1.00 97.56 69 CYS A C 1
ATOM 556 O O . CYS A 1 69 ? 18.172 4.643 -18.117 1.00 97.56 69 CYS A O 1
ATOM 558 N N . ASN A 1 70 ? 20.401 4.566 -18.454 1.00 96.31 70 ASN A N 1
ATOM 559 C CA . ASN A 1 70 ? 20.748 5.101 -17.134 1.00 96.31 70 ASN A CA 1
ATOM 560 C C . ASN A 1 70 ? 19.974 6.389 -16.806 1.00 96.31 70 ASN A C 1
ATOM 562 O O . ASN A 1 70 ? 19.312 6.439 -15.781 1.00 96.31 70 ASN A O 1
ATOM 566 N N . ASN A 1 71 ? 19.926 7.368 -17.717 1.00 96.62 71 ASN A N 1
ATOM 567 C CA . ASN A 1 71 ? 19.232 8.646 -17.475 1.00 96.62 71 ASN A CA 1
ATOM 568 C C . ASN A 1 71 ? 17.736 8.495 -17.150 1.00 96.62 71 ASN A C 1
ATOM 570 O O . ASN A 1 71 ? 17.189 9.286 -16.392 1.00 96.62 71 ASN A O 1
ATOM 574 N N . CYS A 1 72 ? 17.063 7.483 -17.705 1.00 97.88 72 CYS A N 1
ATOM 575 C CA . CYS A 1 72 ? 15.641 7.243 -17.445 1.00 97.88 72 CYS A CA 1
ATOM 576 C C . CYS A 1 72 ? 15.401 6.359 -16.211 1.00 97.88 72 CYS A C 1
ATOM 578 O O . CYS A 1 72 ? 14.247 6.135 -15.844 1.00 97.88 72 CYS A O 1
ATOM 580 N N . CYS A 1 73 ? 16.462 5.808 -15.615 1.00 97.44 73 CYS A N 1
ATOM 581 C CA . CYS A 1 73 ? 16.388 4.811 -14.556 1.00 97.44 73 CYS A CA 1
ATOM 582 C C . CYS A 1 73 ? 17.637 4.832 -13.658 1.00 97.44 73 CYS A C 1
ATOM 584 O O . CYS A 1 73 ? 18.268 3.799 -13.458 1.00 97.44 73 CYS A O 1
ATOM 586 N N . GLN A 1 74 ? 18.049 6.004 -13.171 1.00 96.00 74 GLN A N 1
ATOM 587 C CA . GLN A 1 74 ? 19.283 6.168 -12.381 1.00 96.00 74 GLN A CA 1
ATOM 588 C C . GLN A 1 74 ? 19.066 6.103 -10.870 1.00 96.00 74 GLN A C 1
ATOM 590 O O . GLN A 1 74 ? 19.980 5.729 -10.138 1.00 96.00 74 GLN A O 1
ATOM 595 N N . GLU A 1 75 ? 17.870 6.452 -10.407 1.00 97.31 75 GLU A N 1
ATOM 596 C CA . GLU A 1 75 ? 17.585 6.573 -8.983 1.00 97.31 75 GLU A CA 1
ATOM 597 C C . GLU A 1 75 ? 17.420 5.214 -8.315 1.00 97.31 75 GLU A C 1
ATOM 599 O O . GLU A 1 75 ? 16.890 4.270 -8.910 1.00 97.31 75 GLU A O 1
ATOM 604 N N . LYS A 1 76 ? 17.850 5.140 -7.054 1.00 97.00 76 LYS A N 1
ATOM 605 C CA . LYS A 1 76 ? 17.529 4.046 -6.145 1.00 97.00 76 LYS A CA 1
ATOM 606 C C . LYS A 1 76 ? 16.565 4.566 -5.088 1.00 97.00 76 LYS A C 1
ATOM 608 O O . LYS A 1 76 ? 16.842 5.593 -4.479 1.00 97.00 76 LYS A O 1
ATOM 613 N N . VAL A 1 77 ? 15.457 3.866 -4.894 1.00 96.06 77 VAL A N 1
ATOM 614 C CA . 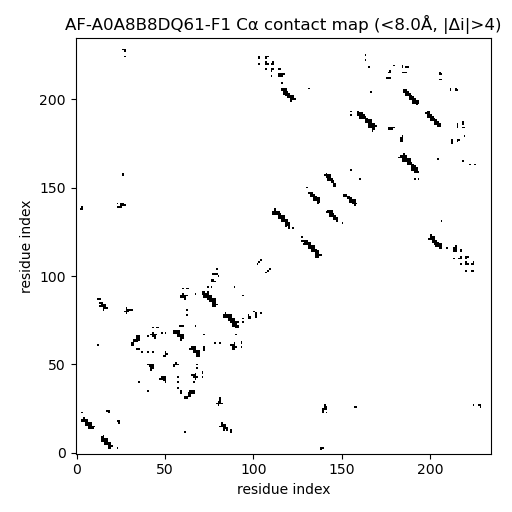VAL A 1 77 ? 14.386 4.254 -3.968 1.00 96.06 77 VAL A CA 1
ATOM 615 C C . VAL A 1 77 ? 14.006 3.033 -3.142 1.00 96.06 77 VAL A C 1
ATOM 617 O O . VAL A 1 77 ? 14.112 1.903 -3.630 1.00 96.06 77 VAL A O 1
ATOM 620 N N . ASN A 1 78 ? 13.572 3.246 -1.903 1.00 96.19 78 ASN A N 1
ATOM 621 C CA . ASN A 1 78 ? 13.022 2.176 -1.084 1.00 96.19 78 ASN A CA 1
ATOM 622 C C . ASN A 1 78 ? 11.814 1.536 -1.784 1.00 96.19 78 ASN A C 1
ATOM 624 O O . ASN A 1 78 ? 10.995 2.211 -2.416 1.00 96.19 78 ASN A O 1
ATOM 628 N N . LEU A 1 79 ? 11.698 0.212 -1.666 1.00 95.69 79 LEU A N 1
ATOM 629 C CA . LEU A 1 79 ? 10.558 -0.534 -2.198 1.00 95.69 79 LEU A CA 1
ATOM 630 C C . LEU A 1 79 ? 10.017 -1.535 -1.160 1.00 95.69 79 LEU A C 1
ATOM 632 O O . LEU A 1 79 ? 10.032 -2.747 -1.411 1.00 95.69 79 LEU A O 1
ATOM 636 N N . PRO A 1 80 ? 9.495 -1.055 -0.008 1.00 94.75 80 PRO A N 1
ATOM 637 C CA . PRO A 1 80 ? 8.977 -1.927 1.051 1.00 94.75 80 PRO A CA 1
ATOM 638 C C . PRO A 1 80 ? 7.818 -2.797 0.563 1.00 94.75 80 PRO A C 1
ATOM 640 O O . PRO A 1 80 ? 7.671 -3.943 0.980 1.00 94.75 80 PRO A O 1
ATOM 643 N N . ARG A 1 81 ? 7.040 -2.285 -0.401 1.00 93.25 81 ARG A N 1
ATOM 644 C CA . ARG A 1 81 ? 5.929 -3.007 -1.026 1.00 93.25 81 ARG A CA 1
ATOM 645 C C . ARG A 1 81 ? 6.355 -4.337 -1.654 1.00 93.25 81 ARG A C 1
ATOM 647 O O . ARG A 1 81 ? 5.567 -5.265 -1.662 1.00 93.25 81 ARG A O 1
ATOM 654 N N . MET A 1 82 ? 7.583 -4.463 -2.158 1.00 94.69 82 MET A N 1
ATOM 655 C CA . MET A 1 82 ? 8.112 -5.732 -2.694 1.00 94.69 82 MET A CA 1
ATOM 656 C C . MET A 1 82 ? 9.130 -6.390 -1.756 1.00 94.69 82 MET A C 1
ATOM 658 O O . MET A 1 82 ? 9.826 -7.325 -2.155 1.00 94.69 82 MET A O 1
ATOM 662 N N . LEU A 1 83 ? 9.176 -5.934 -0.500 1.00 95.00 83 LEU A N 1
ATOM 663 C CA . LEU A 1 83 ? 9.968 -6.503 0.587 1.00 95.00 83 LEU A CA 1
ATOM 664 C C . LEU A 1 83 ? 11.489 -6.381 0.401 1.00 95.00 83 LEU A C 1
ATOM 666 O O . LEU A 1 83 ? 12.237 -7.154 0.995 1.00 95.00 83 LEU A O 1
ATOM 670 N N . PHE A 1 84 ? 11.956 -5.421 -0.404 1.00 96.12 84 PHE A N 1
ATOM 671 C CA . PHE A 1 84 ? 13.386 -5.118 -0.521 1.00 96.12 84 PHE A CA 1
ATOM 672 C C . PHE A 1 84 ? 13.896 -4.403 0.730 1.00 96.12 84 PHE A C 1
ATOM 674 O O . PHE A 1 84 ? 13.238 -3.493 1.233 1.00 96.12 84 PHE A O 1
ATOM 681 N N . LEU A 1 85 ? 15.075 -4.815 1.204 1.00 93.94 85 LEU A N 1
ATOM 682 C CA . LEU A 1 85 ? 15.724 -4.217 2.375 1.00 93.94 85 LEU A CA 1
ATOM 683 C C . LEU A 1 85 ? 16.466 -2.922 2.047 1.00 93.94 85 LEU A C 1
ATOM 685 O O . LEU A 1 85 ? 16.455 -1.991 2.844 1.00 93.94 85 LEU A O 1
ATOM 689 N N . ASP A 1 86 ? 17.077 -2.869 0.867 1.00 94.69 86 ASP A N 1
ATOM 690 C CA . ASP A 1 86 ? 17.871 -1.733 0.413 1.00 94.69 86 ASP A CA 1
ATOM 691 C C . ASP A 1 86 ? 17.168 -0.986 -0.732 1.00 94.69 86 ASP A C 1
ATOM 693 O O . ASP A 1 86 ? 16.420 -1.602 -1.503 1.00 94.69 86 ASP A O 1
ATOM 697 N N . PRO A 1 87 ? 17.459 0.315 -0.933 1.00 96.38 87 PRO A N 1
ATOM 698 C CA . PRO A 1 87 ? 16.995 1.058 -2.097 1.00 96.38 87 PRO A CA 1
ATOM 699 C C . PRO A 1 87 ? 17.358 0.374 -3.426 1.00 96.38 87 PRO A C 1
ATOM 701 O O . PRO A 1 87 ? 18.529 0.093 -3.718 1.00 96.38 87 PRO A O 1
ATOM 704 N N . VAL A 1 88 ? 16.363 0.179 -4.293 1.00 96.56 88 VAL A N 1
ATOM 705 C CA . VAL A 1 88 ? 16.509 -0.493 -5.593 1.00 96.56 88 VAL A CA 1
ATOM 706 C C . VAL A 1 88 ? 16.262 0.452 -6.764 1.00 96.56 88 VAL A C 1
ATOM 708 O O . VAL A 1 88 ? 15.571 1.462 -6.660 1.00 96.56 88 VAL A O 1
ATOM 711 N N . ARG A 1 89 ? 16.865 0.132 -7.914 1.00 97.12 89 ARG A N 1
ATOM 712 C CA . ARG A 1 89 ? 16.843 0.997 -9.100 1.00 97.12 89 ARG A CA 1
ATOM 713 C C . ARG A 1 89 ? 15.441 1.112 -9.710 1.00 97.12 89 ARG A C 1
ATOM 715 O O . ARG A 1 89 ? 14.880 0.099 -10.141 1.00 97.12 89 ARG A O 1
ATOM 722 N N . HIS A 1 90 ? 14.935 2.334 -9.868 1.00 97.69 90 HIS A N 1
ATOM 723 C CA . HIS A 1 90 ? 13.638 2.633 -10.484 1.00 97.69 90 HIS A CA 1
ATOM 724 C C . HIS A 1 9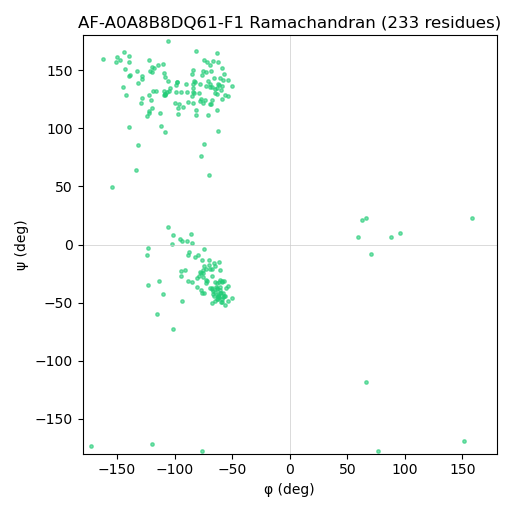0 ? 13.754 3.471 -11.753 1.00 97.69 90 HIS A C 1
ATOM 726 O O . HIS A 1 90 ? 14.702 4.234 -11.929 1.00 97.69 90 HIS A O 1
ATOM 732 N N . CYS A 1 91 ? 12.788 3.307 -12.661 1.00 98.19 91 CYS A N 1
ATOM 733 C CA . CYS A 1 91 ? 12.548 4.302 -13.698 1.00 98.19 91 CYS A CA 1
ATOM 734 C C . CYS A 1 91 ? 11.848 5.518 -13.090 1.00 98.19 91 CYS A C 1
ATOM 736 O O . CYS A 1 91 ? 11.196 5.387 -12.058 1.00 98.19 91 CYS A O 1
ATOM 738 N N . GLN A 1 92 ? 11.929 6.668 -13.759 1.00 96.25 92 GLN A N 1
ATOM 739 C CA . GLN A 1 92 ? 11.350 7.930 -13.271 1.00 96.25 92 GLN A CA 1
ATOM 740 C C . GLN A 1 92 ? 9.878 7.787 -12.838 1.00 96.25 92 GLN A C 1
ATOM 742 O O . GLN A 1 92 ? 9.526 8.158 -11.727 1.00 96.25 92 GLN A O 1
ATOM 747 N N . VAL A 1 93 ? 9.044 7.122 -13.647 1.00 96.25 93 VAL A N 1
ATOM 748 C CA . VAL A 1 93 ? 7.627 6.883 -13.305 1.00 96.25 93 VAL A CA 1
ATOM 749 C C . VAL A 1 93 ? 7.473 6.062 -12.017 1.00 96.25 93 VAL A C 1
ATOM 751 O O . VAL A 1 93 ? 6.611 6.343 -11.191 1.00 96.25 93 VAL A O 1
ATOM 754 N N . CYS A 1 94 ? 8.296 5.026 -11.830 1.00 97.12 94 CYS A N 1
ATOM 755 C CA . CYS A 1 94 ? 8.229 4.185 -10.633 1.00 97.12 94 CYS A CA 1
ATOM 756 C C . CYS A 1 94 ? 8.822 4.863 -9.397 1.00 97.12 94 CYS A C 1
ATOM 758 O O . CYS A 1 94 ? 8.375 4.558 -8.297 1.00 97.12 94 CYS A O 1
ATOM 760 N N . THR A 1 95 ? 9.784 5.773 -9.560 1.00 96.62 95 THR A N 1
ATOM 761 C CA . THR A 1 95 ? 10.285 6.619 -8.472 1.00 96.62 95 THR A CA 1
ATOM 762 C C . THR A 1 95 ? 9.138 7.395 -7.834 1.00 96.62 95 THR A C 1
ATOM 764 O O . THR A 1 95 ? 8.946 7.295 -6.623 1.00 96.62 95 THR A O 1
ATOM 767 N N . ASP A 1 96 ? 8.336 8.098 -8.637 1.00 94.56 96 ASP A N 1
ATOM 768 C CA . ASP A 1 96 ? 7.236 8.925 -8.126 1.00 94.56 96 ASP A CA 1
ATOM 769 C C . ASP A 1 96 ? 6.175 8.092 -7.405 1.00 94.56 96 ASP A C 1
ATOM 771 O O . ASP A 1 96 ? 5.640 8.504 -6.376 1.00 94.56 96 ASP A O 1
ATOM 775 N N . ILE A 1 97 ? 5.879 6.899 -7.930 1.00 93.88 97 ILE A N 1
ATOM 776 C CA . ILE A 1 97 ? 4.931 5.983 -7.294 1.00 93.88 97 ILE A CA 1
ATOM 777 C C . ILE A 1 97 ? 5.500 5.471 -5.967 1.00 93.88 97 ILE A C 1
ATOM 779 O O . ILE A 1 97 ? 4.828 5.568 -4.946 1.00 93.88 97 ILE A O 1
ATOM 783 N N . SER A 1 98 ? 6.738 4.972 -5.954 1.00 95.06 98 SER A N 1
ATOM 784 C CA . SER A 1 98 ? 7.343 4.412 -4.742 1.00 95.06 98 SER A CA 1
ATOM 785 C C . SER A 1 98 ? 7.508 5.429 -3.625 1.00 95.06 98 SER A C 1
ATOM 787 O O . SER A 1 98 ? 7.242 5.077 -2.487 1.00 95.06 98 SER A O 1
ATOM 789 N N . ARG A 1 99 ? 7.856 6.686 -3.924 1.00 92.56 99 ARG A N 1
ATOM 790 C CA . ARG A 1 99 ? 7.947 7.742 -2.900 1.00 92.56 99 ARG A CA 1
ATOM 791 C C . ARG A 1 99 ? 6.591 8.052 -2.260 1.00 92.56 99 ARG A C 1
ATOM 793 O O . ARG A 1 99 ? 6.512 8.289 -1.061 1.00 92.56 99 ARG A O 1
ATOM 800 N N . LYS A 1 100 ? 5.504 8.019 -3.043 1.00 89.69 100 LYS A N 1
ATOM 801 C CA . LYS A 1 100 ? 4.139 8.162 -2.504 1.00 89.69 100 LYS A CA 1
ATOM 802 C C . LYS A 1 100 ? 3.746 6.967 -1.631 1.00 89.69 100 LYS A C 1
ATOM 804 O O . LYS A 1 100 ? 3.056 7.144 -0.634 1.00 89.69 100 LYS A O 1
ATOM 809 N N . GLU A 1 101 ? 4.166 5.760 -2.013 1.00 93.31 101 GLU A N 1
ATOM 810 C CA . GLU A 1 101 ? 3.930 4.537 -1.235 1.00 93.31 101 GLU A CA 1
ATOM 811 C C . GLU A 1 101 ? 4.811 4.469 0.027 1.00 93.31 101 GLU A C 1
ATOM 813 O O . GLU A 1 101 ? 4.389 3.909 1.031 1.00 93.31 101 GLU A O 1
ATOM 818 N N . GLU A 1 102 ? 6.012 5.042 0.010 1.00 90.88 102 GLU A N 1
ATOM 819 C CA . GLU A 1 102 ? 6.963 5.035 1.127 1.00 90.88 102 GLU A CA 1
ATOM 820 C C . GLU A 1 102 ? 6.397 5.723 2.374 1.00 90.88 102 GLU A C 1
ATOM 822 O O . GLU A 1 102 ? 6.415 5.126 3.448 1.00 90.88 102 GLU A O 1
ATOM 827 N N . ASP A 1 103 ? 5.772 6.896 2.220 1.00 89.94 103 ASP A N 1
ATOM 828 C CA . ASP A 1 103 ? 5.079 7.601 3.314 1.00 89.94 103 ASP A CA 1
ATOM 829 C C . ASP A 1 103 ? 4.036 6.707 4.014 1.00 89.94 103 ASP A C 1
ATOM 831 O O . ASP A 1 103 ? 3.886 6.739 5.240 1.00 89.94 103 ASP A O 1
ATOM 835 N N . PHE A 1 104 ? 3.355 5.840 3.254 1.00 93.69 104 PHE A N 1
ATOM 836 C CA . PHE A 1 104 ? 2.422 4.864 3.814 1.00 93.69 104 PHE A CA 1
ATOM 837 C C . PHE A 1 104 ? 3.121 3.822 4.698 1.00 93.69 104 PHE A C 1
ATOM 839 O O . PHE A 1 104 ? 2.687 3.590 5.828 1.00 93.69 104 PHE A O 1
ATOM 846 N N . PHE A 1 105 ? 4.207 3.212 4.222 1.00 93.94 105 PHE A N 1
ATOM 847 C CA . PHE A 1 105 ? 4.927 2.187 4.984 1.00 93.94 105 PHE A CA 1
ATOM 848 C C . PHE A 1 105 ? 5.703 2.760 6.177 1.00 93.94 105 PHE A C 1
ATOM 850 O O . PHE A 1 105 ? 5.839 2.085 7.198 1.00 93.94 105 PHE A O 1
ATOM 857 N N . GLU A 1 106 ? 6.188 3.997 6.086 1.00 91.44 106 GLU A N 1
ATOM 858 C CA . GLU A 1 106 ? 6.949 4.621 7.169 1.00 91.44 106 GLU A CA 1
ATOM 859 C C . GLU A 1 106 ? 6.075 5.107 8.324 1.00 91.44 106 GLU A C 1
ATOM 861 O O . GLU A 1 106 ? 6.491 4.984 9.484 1.00 91.44 106 GLU A O 1
ATOM 866 N N . LYS A 1 107 ? 4.895 5.662 8.012 1.00 92.44 107 LYS A N 1
ATOM 867 C CA . LYS A 1 107 ? 4.024 6.343 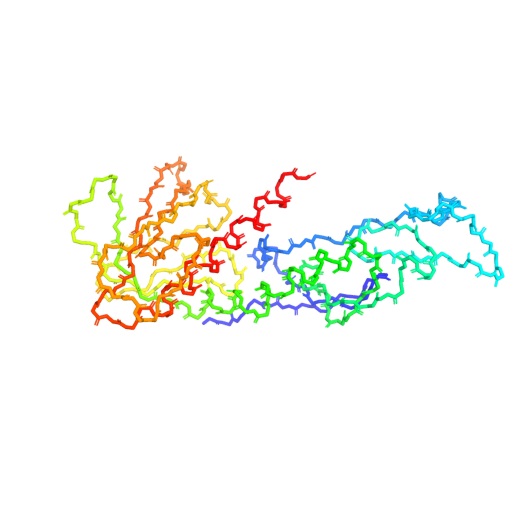8.982 1.00 92.44 107 LYS A CA 1
ATOM 868 C C . LYS A 1 107 ? 2.698 5.620 9.172 1.00 92.44 107 LYS A C 1
ATOM 870 O O . LYS A 1 107 ? 2.401 5.174 10.275 1.00 92.44 107 LYS A O 1
ATOM 875 N N . HIS A 1 108 ? 1.922 5.460 8.102 1.00 95.31 108 HIS A N 1
ATOM 876 C CA . HIS A 1 108 ? 0.533 5.002 8.191 1.00 95.31 108 HIS A CA 1
ATOM 877 C C . HIS A 1 108 ? 0.396 3.554 8.667 1.00 95.31 108 HIS A C 1
ATOM 879 O O . HIS A 1 108 ? -0.455 3.278 9.507 1.00 95.31 108 HIS A O 1
ATOM 885 N N . ILE A 1 109 ? 1.262 2.642 8.213 1.00 95.75 109 ILE A N 1
ATOM 886 C CA . ILE A 1 109 ? 1.294 1.260 8.723 1.00 95.75 109 ILE A CA 1
ATOM 887 C C . ILE A 1 109 ? 1.524 1.229 10.237 1.00 95.75 109 ILE A C 1
ATOM 889 O O . ILE A 1 109 ? 0.805 0.532 10.950 1.00 95.75 109 ILE A O 1
ATOM 893 N N . LYS A 1 110 ? 2.474 2.027 10.740 1.00 95.44 110 LYS A N 1
ATOM 894 C CA . LYS A 1 110 ? 2.770 2.088 12.177 1.00 95.44 110 LYS A CA 1
ATOM 895 C C . LYS A 1 110 ? 1.603 2.680 12.953 1.00 95.44 110 LYS A C 1
ATOM 897 O O . LYS A 1 110 ? 1.234 2.137 13.984 1.00 95.44 110 LYS A O 1
ATOM 902 N N . SER A 1 111 ? 0.984 3.746 12.446 1.00 95.62 111 SER A N 1
ATOM 903 C CA . SER A 1 111 ? -0.224 4.316 13.050 1.00 95.62 111 SER A CA 1
ATOM 904 C C . SER A 1 111 ? -1.358 3.294 13.141 1.00 95.62 111 SER A C 1
ATOM 906 O O . SER A 1 111 ? -2.009 3.202 14.177 1.00 95.62 111 SER A O 1
ATOM 908 N N . LEU A 1 112 ? -1.557 2.480 12.099 1.00 97.69 112 LEU A N 1
ATOM 909 C CA . LEU A 1 112 ? -2.569 1.425 12.099 1.00 97.69 112 LEU A CA 1
ATOM 910 C C . LEU A 1 112 ? -2.283 0.335 13.140 1.00 97.69 112 LEU A C 1
ATOM 912 O O . LEU A 1 112 ? -3.208 -0.119 13.810 1.00 97.69 112 LEU A O 1
ATOM 916 N N . GLN A 1 113 ? -1.020 -0.070 13.288 1.00 97.00 113 GLN A N 1
ATOM 917 C CA . GLN A 1 113 ? -0.588 -1.072 14.272 1.00 97.00 113 GLN A CA 1
ATOM 918 C C . GLN A 1 113 ? -0.588 -0.546 15.710 1.00 97.00 113 GLN A C 1
ATOM 920 O O . GLN A 1 113 ? -0.878 -1.301 16.635 1.00 97.00 113 GLN A O 1
ATOM 925 N N . ASN A 1 114 ? -0.287 0.741 15.894 1.00 95.56 114 ASN A N 1
ATOM 926 C CA . ASN A 1 114 ? -0.346 1.402 17.194 1.00 95.56 114 ASN A CA 1
ATOM 927 C C . ASN A 1 114 ? -1.784 1.525 17.702 1.00 95.56 114 ASN A C 1
ATOM 929 O O . ASN A 1 114 ? -1.971 1.538 18.908 1.00 95.56 114 ASN A O 1
ATOM 933 N N . GLY A 1 115 ? -2.771 1.578 16.804 1.00 94.75 115 GLY A N 1
ATOM 934 C CA . GLY A 1 115 ? -4.188 1.545 17.150 1.00 94.75 115 GLY A CA 1
ATOM 935 C C . GLY A 1 115 ? -4.758 2.856 17.696 1.00 94.75 115 GLY A C 1
ATOM 936 O O . GLY A 1 115 ? -4.082 3.884 17.767 1.00 94.75 115 GLY A O 1
ATOM 937 N N . GLY A 1 116 ? -6.037 2.807 18.060 1.00 93.12 116 GLY A N 1
ATOM 938 C CA . GLY A 1 116 ? -6.779 3.902 18.680 1.00 93.12 116 GLY A CA 1
ATOM 939 C C . GLY A 1 116 ? -8.058 3.402 19.350 1.00 93.12 116 GLY A C 1
ATOM 940 O O . GLY A 1 116 ? -8.541 2.318 19.027 1.00 93.12 116 GLY A O 1
ATOM 941 N N . TYR A 1 117 ? -8.592 4.182 20.289 1.00 92.50 117 TYR A N 1
ATOM 942 C CA . TYR A 1 117 ? -9.870 3.885 20.938 1.00 92.50 117 TYR A CA 1
ATOM 943 C C . TYR A 1 117 ? -11.043 4.389 20.096 1.00 92.50 117 TYR A C 1
ATOM 945 O O . TYR A 1 117 ? -11.020 5.523 19.608 1.00 92.50 117 TYR A O 1
ATOM 953 N N . PHE A 1 118 ? -12.062 3.545 19.950 1.00 92.88 118 PHE A N 1
ATOM 954 C CA . PHE A 1 118 ? -13.276 3.842 19.201 1.00 92.88 118 PHE A CA 1
ATOM 955 C C . PHE A 1 118 ? -14.510 3.309 19.921 1.00 92.88 118 PHE A C 1
ATOM 957 O O . PHE A 1 118 ? -14.468 2.230 20.508 1.00 92.88 118 PHE A O 1
ATOM 964 N N . LEU A 1 119 ? -15.616 4.040 19.814 1.00 91.62 119 LEU A N 1
ATOM 965 C CA . LEU A 1 119 ? -16.949 3.524 20.107 1.00 91.62 119 LEU A CA 1
ATOM 966 C C . LEU A 1 119 ? -17.431 2.744 18.883 1.00 91.62 119 LEU A C 1
ATOM 968 O O . LEU A 1 119 ? -17.568 3.321 17.801 1.00 91.62 119 LEU A O 1
ATOM 972 N N . VAL A 1 120 ? -17.636 1.440 19.045 1.00 92.25 120 VAL A N 1
ATOM 973 C CA . VAL A 1 120 ? -17.934 0.497 17.965 1.00 92.25 120 VAL A CA 1
ATOM 974 C C . VAL A 1 120 ? -19.381 0.025 18.054 1.00 92.25 120 VAL A C 1
ATOM 976 O O . VAL A 1 120 ? -19.839 -0.366 19.126 1.00 92.25 120 VAL A O 1
ATOM 979 N N . SER A 1 121 ? -20.098 0.046 16.932 1.00 90.75 121 SER A N 1
ATOM 980 C CA . SER A 1 121 ? -21.450 -0.506 16.817 1.00 90.75 121 SER A CA 1
ATOM 981 C C . SER A 1 121 ? -21.660 -1.259 15.501 1.00 90.75 121 SER A C 1
ATOM 983 O O . SER A 1 121 ? -21.135 -0.872 14.453 1.00 90.75 121 SER A O 1
ATOM 985 N N . ASP A 1 122 ? -22.469 -2.320 15.565 1.00 81.56 122 ASP A N 1
ATOM 986 C CA . ASP A 1 122 ? -22.771 -3.216 14.436 1.00 81.56 122 ASP A CA 1
ATOM 987 C C . ASP A 1 122 ? -24.071 -2.842 13.689 1.00 81.56 122 ASP A C 1
ATOM 989 O O . ASP A 1 122 ? -24.520 -3.555 12.792 1.00 81.56 122 ASP A O 1
ATOM 993 N N . SER A 1 123 ? -24.719 -1.727 14.050 1.00 66.25 123 SER A N 1
ATOM 994 C CA . SER A 1 123 ? -26.053 -1.370 13.557 1.00 66.25 123 SER A CA 1
ATOM 995 C C . SER A 1 123 ? -26.037 -0.385 12.385 1.00 66.25 123 SER A C 1
ATOM 997 O O . SER A 1 123 ? -25.292 0.596 12.367 1.00 66.25 123 SER A O 1
ATOM 999 N N . ASP A 1 124 ? -26.926 -0.614 11.408 1.00 55.25 124 ASP A N 1
ATOM 1000 C CA . ASP A 1 124 ? -27.220 0.299 10.288 1.00 55.25 124 ASP A CA 1
ATOM 1001 C C . ASP A 1 124 ? -27.956 1.581 10.694 1.00 55.25 124 ASP A C 1
ATOM 1003 O O . ASP A 1 124 ? -28.011 2.548 9.931 1.00 55.25 124 ASP A O 1
ATOM 1007 N N . ILE A 1 125 ? -28.485 1.604 11.914 1.00 48.62 125 ILE A N 1
ATOM 1008 C CA . ILE A 1 125 ? -29.362 2.639 12.447 1.00 48.62 125 ILE A CA 1
ATOM 1009 C C . ILE A 1 125 ? -28.683 3.192 13.702 1.00 48.62 125 ILE A C 1
ATOM 1011 O O . ILE A 1 125 ? -28.515 2.477 14.682 1.00 48.62 125 ILE A O 1
ATOM 1015 N N . GLY A 1 126 ? -28.254 4.456 13.649 1.00 47.59 126 GLY A N 1
ATOM 1016 C CA . GLY A 1 126 ? -27.416 5.113 14.662 1.00 47.59 126 GLY A CA 1
ATOM 1017 C C . GLY A 1 126 ? -28.103 5.404 16.000 1.00 47.59 126 GLY A C 1
ATOM 1018 O O . GLY A 1 126 ? -28.197 6.567 16.383 1.00 47.59 126 GLY A O 1
ATOM 1019 N N . GLN A 1 127 ? -28.587 4.374 16.695 1.00 51.22 127 GLN A N 1
ATOM 1020 C CA . GLN A 1 127 ? -29.223 4.500 18.012 1.00 51.22 127 GLN A CA 1
ATOM 1021 C C . GLN A 1 127 ? -28.595 3.646 19.123 1.00 51.22 127 GLN A C 1
ATOM 1023 O O . GLN A 1 127 ? -28.921 3.886 20.283 1.00 51.22 127 GLN A O 1
ATOM 1028 N N . ASP A 1 128 ? -27.662 2.737 18.827 1.00 55.50 128 ASP A N 1
ATOM 1029 C CA . ASP A 1 128 ? -26.951 2.011 19.887 1.00 55.50 128 ASP A CA 1
ATOM 1030 C C . ASP A 1 128 ? -25.767 2.818 20.429 1.00 55.50 128 ASP A C 1
ATOM 1032 O O . ASP A 1 128 ? -24.930 3.324 19.674 1.00 55.50 128 ASP A O 1
ATOM 1036 N N . GLN A 1 129 ? -25.692 2.914 21.760 1.00 68.69 129 GLN A N 1
ATOM 1037 C CA . GLN A 1 129 ? -24.478 3.304 22.474 1.00 68.69 129 GLN A CA 1
ATOM 1038 C C . GLN A 1 129 ? -23.416 2.242 22.174 1.00 68.69 129 GLN A C 1
ATOM 1040 O O . GLN A 1 129 ? -23.439 1.163 22.754 1.00 68.69 129 GLN A O 1
ATOM 1045 N N . GLY A 1 130 ? -22.541 2.517 21.205 1.00 80.62 130 GLY A N 1
ATOM 1046 C CA . GLY A 1 130 ? -21.461 1.603 20.842 1.00 80.62 130 GLY A CA 1
ATOM 1047 C C . GLY A 1 130 ? -20.536 1.308 22.024 1.00 80.62 130 GLY A C 1
ATOM 1048 O O . GLY A 1 130 ? -20.364 2.143 22.915 1.00 80.62 130 GLY A O 1
ATOM 1049 N N . SER A 1 131 ? -19.912 0.136 22.014 1.00 89.31 131 SER A N 1
ATOM 1050 C CA . SER A 1 131 ? -18.962 -0.279 23.047 1.00 89.31 131 SER A CA 1
ATOM 1051 C C . SER A 1 131 ? -17.563 0.248 22.748 1.00 89.31 131 SER A C 1
ATOM 1053 O O . SER A 1 131 ? -17.163 0.369 21.590 1.00 89.31 131 SER A O 1
ATOM 1055 N N . LEU A 1 132 ? -16.795 0.573 23.787 1.00 91.25 132 LEU A N 1
ATOM 1056 C CA . LEU A 1 132 ? -15.433 1.078 23.625 1.00 91.25 132 LEU A CA 1
ATOM 1057 C C . LEU A 1 132 ? -14.460 -0.070 23.319 1.00 91.25 132 LEU A C 1
ATOM 1059 O O . LEU A 1 132 ? -14.310 -0.994 24.117 1.00 91.25 132 LEU A O 1
ATOM 1063 N N . PHE A 1 133 ? -13.746 0.032 22.199 1.00 93.44 133 PHE A N 1
ATOM 1064 C CA . PHE A 1 133 ? -12.681 -0.895 21.819 1.00 93.44 133 PHE A CA 1
ATOM 1065 C C . PHE A 1 133 ? -11.397 -0.157 21.468 1.00 93.44 133 PHE A C 1
ATOM 1067 O O . PHE A 1 133 ? -11.403 0.863 20.774 1.00 93.44 133 PHE A O 1
ATOM 1074 N N . PHE A 1 134 ? -10.269 -0.741 21.852 1.00 94.06 134 PHE A N 1
ATOM 1075 C CA . PHE A 1 134 ? -8.981 -0.428 21.263 1.00 94.06 134 PHE A CA 1
ATOM 1076 C C . PHE A 1 134 ? -8.824 -1.196 19.948 1.00 94.06 134 PHE A C 1
ATOM 1078 O O . PHE A 1 134 ? -8.722 -2.423 19.929 1.00 94.06 134 PHE A O 1
ATOM 1085 N N . THR A 1 135 ? -8.825 -0.474 18.831 1.00 95.69 135 THR A N 1
ATOM 1086 C CA . THR A 1 135 ? -8.779 -1.068 17.494 1.00 95.69 135 THR A CA 1
ATOM 1087 C C . THR A 1 135 ? -7.407 -0.884 16.860 1.00 95.69 135 THR A C 1
ATOM 1089 O O . THR A 1 135 ? -6.878 0.229 16.838 1.00 95.69 135 THR A O 1
ATOM 1092 N N . LYS A 1 136 ? -6.823 -1.956 16.310 1.00 97.38 136 LYS A N 1
ATOM 1093 C CA . LYS A 1 136 ? -5.499 -1.919 15.661 1.00 97.38 136 LYS A CA 1
ATOM 1094 C C . LYS A 1 136 ? -5.345 -2.939 14.538 1.00 97.38 136 LYS A C 1
ATOM 1096 O O . LYS A 1 136 ? -6.056 -3.935 14.468 1.00 97.38 136 LYS A O 1
ATOM 1101 N N . LEU A 1 137 ? -4.366 -2.716 13.672 1.00 97.94 137 LEU A N 1
ATOM 1102 C CA . LEU A 1 137 ? -3.982 -3.647 12.614 1.00 97.94 137 LEU A CA 1
ATOM 1103 C C . LEU A 1 137 ? -3.018 -4.717 13.150 1.00 97.94 137 LEU A C 1
ATOM 1105 O O . LEU A 1 137 ? -2.076 -4.408 13.882 1.00 97.94 137 LEU A O 1
ATOM 1109 N N . SER A 1 138 ? -3.213 -5.975 12.753 1.00 96.44 138 SER A N 1
ATOM 1110 C CA . SER A 1 138 ? -2.328 -7.078 13.138 1.00 96.44 138 SER A CA 1
ATOM 1111 C C . SER A 1 138 ? -0.886 -6.891 12.614 1.00 96.44 138 SER A C 1
ATOM 1113 O O . SER A 1 138 ? -0.673 -6.222 11.598 1.00 96.44 138 SER A O 1
ATOM 1115 N N . PRO A 1 139 ? 0.137 -7.518 13.234 1.00 93.69 139 PRO A N 1
ATOM 1116 C CA . PRO A 1 139 ? 1.534 -7.400 12.793 1.00 93.69 139 PRO A CA 1
ATOM 1117 C C . PRO A 1 139 ? 1.806 -7.847 11.348 1.00 93.69 139 PRO A C 1
ATOM 1119 O O . PRO A 1 139 ? 2.685 -7.302 10.688 1.00 93.69 139 PRO A O 1
ATOM 1122 N N . ASN A 1 140 ? 1.048 -8.830 10.852 1.00 93.44 140 ASN A N 1
ATOM 1123 C CA . ASN A 1 140 ? 1.087 -9.280 9.456 1.00 93.44 140 ASN A CA 1
ATOM 1124 C C . ASN A 1 140 ? 0.115 -8.506 8.544 1.00 93.44 140 ASN A C 1
ATOM 1126 O O . ASN A 1 140 ? 0.011 -8.804 7.360 1.00 93.44 140 ASN A O 1
ATOM 1130 N N . HIS A 1 141 ? -0.584 -7.507 9.086 1.00 95.75 141 HIS A N 1
ATOM 1131 C CA . HIS A 1 141 ? -1.504 -6.614 8.385 1.00 95.75 141 HIS A CA 1
ATOM 1132 C C . HIS A 1 141 ? -2.733 -7.282 7.756 1.00 95.75 141 HIS A C 1
ATOM 1134 O O . HIS A 1 141 ? -3.334 -6.730 6.835 1.00 95.75 141 HIS A O 1
ATOM 1140 N N . ARG A 1 142 ? -3.104 -8.474 8.227 1.00 95.88 142 ARG A N 1
ATOM 1141 C CA . ARG A 1 142 ? -4.211 -9.263 7.671 1.00 95.88 142 ARG A CA 1
ATOM 1142 C C . ARG A 1 142 ? -5.535 -9.053 8.389 1.00 95.88 142 ARG A C 1
ATOM 1144 O O . ARG A 1 142 ? -6.575 -9.288 7.781 1.00 95.88 142 ARG A O 1
ATOM 1151 N N . HIS A 1 143 ? -5.502 -8.606 9.642 1.00 96.94 143 HIS A N 1
ATOM 1152 C CA . HIS A 1 143 ? -6.693 -8.493 10.476 1.00 96.94 143 HIS A CA 1
ATOM 1153 C C . HIS A 1 143 ? -6.770 -7.133 11.159 1.00 96.94 143 HIS A C 1
ATOM 1155 O O . HIS A 1 143 ? -5.766 -6.626 11.664 1.00 96.94 143 HIS A O 1
ATOM 1161 N N . LEU A 1 144 ? -7.976 -6.581 11.204 1.00 97.38 144 LEU A N 1
ATOM 1162 C CA . LEU A 1 144 ? -8.360 -5.544 12.142 1.00 97.38 144 LEU A CA 1
ATOM 1163 C C . LEU A 1 144 ? -8.765 -6.219 13.454 1.00 97.38 144 LEU A C 1
ATOM 1165 O O . LEU A 1 144 ? -9.632 -7.089 13.459 1.00 97.38 144 LEU A O 1
ATOM 1169 N N . LEU A 1 145 ? -8.090 -5.857 14.537 1.00 96.75 145 LEU A N 1
ATOM 1170 C CA . LEU A 1 145 ? -8.263 -6.425 15.867 1.00 96.75 145 LEU A CA 1
ATOM 1171 C C . LEU A 1 145 ? -9.006 -5.430 16.748 1.00 96.75 145 LEU A C 1
ATOM 1173 O O . LEU A 1 145 ? -8.698 -4.240 16.699 1.00 96.75 145 LEU A O 1
ATOM 1177 N N . PHE A 1 146 ? -9.911 -5.941 17.576 1.00 95.25 146 PHE A N 1
ATOM 1178 C CA . PHE A 1 146 ? -10.711 -5.175 18.523 1.00 95.25 146 PHE A CA 1
ATOM 1179 C C . PHE A 1 146 ? -10.447 -5.720 19.927 1.00 95.25 146 PHE A C 1
ATOM 1181 O O . PHE A 1 146 ? -10.725 -6.884 20.211 1.00 95.25 146 PHE A O 1
ATOM 1188 N N . GLU A 1 147 ? -9.857 -4.899 20.790 1.00 93.19 147 GLU A N 1
ATOM 1189 C CA . GLU A 1 147 ? -9.501 -5.257 22.163 1.00 93.19 147 GLU A CA 1
ATOM 1190 C C . GLU A 1 147 ? -10.372 -4.433 23.120 1.00 93.19 147 GLU A C 1
ATOM 1192 O O . GLU A 1 147 ? -10.266 -3.208 23.154 1.00 93.19 147 GLU A O 1
ATOM 1197 N N . GLY A 1 148 ? -11.266 -5.091 23.859 1.00 86.06 148 GLY A N 1
ATOM 1198 C CA . GLY A 1 148 ? -12.183 -4.462 24.813 1.00 86.06 148 GLY A CA 1
ATOM 1199 C C . GLY A 1 148 ? -12.313 -5.291 26.091 1.00 86.06 148 GLY A C 1
ATOM 1200 O O . GLY A 1 148 ? -12.045 -6.493 26.085 1.00 86.06 148 GLY A O 1
ATOM 1201 N N . ASP A 1 149 ? -12.705 -4.643 27.190 1.00 72.75 149 ASP A N 1
ATOM 1202 C CA . ASP A 1 149 ? -12.726 -5.264 28.524 1.00 72.75 149 ASP A CA 1
ATOM 1203 C C . ASP A 1 149 ? -13.940 -6.178 28.759 1.00 72.75 149 ASP A C 1
ATOM 1205 O O . ASP A 1 149 ? -13.873 -7.100 29.570 1.00 72.75 149 ASP A O 1
ATOM 1209 N N . SER A 1 150 ? -15.063 -5.916 28.081 1.00 63.31 150 SER A N 1
ATOM 1210 C CA . SER A 1 150 ? -16.357 -6.574 28.351 1.00 63.31 150 SER A CA 1
ATOM 1211 C C . SER A 1 150 ? -16.955 -7.273 27.130 1.00 63.31 150 SER A C 1
ATOM 1213 O O . SER A 1 150 ? -17.541 -8.346 27.268 1.00 63.31 150 SER A O 1
ATOM 1215 N N . ASP A 1 151 ? -16.749 -6.709 25.939 1.00 72.44 151 ASP A N 1
ATOM 1216 C CA . ASP A 1 151 ? -17.318 -7.206 24.690 1.00 72.44 151 ASP A CA 1
ATOM 1217 C C . ASP A 1 151 ? -16.244 -7.828 23.796 1.00 72.44 151 ASP A C 1
ATOM 1219 O O . ASP A 1 151 ? -15.084 -7.411 23.780 1.00 72.44 151 ASP A O 1
ATOM 1223 N N . LYS A 1 152 ? -16.640 -8.847 23.031 1.00 78.69 152 LYS A N 1
ATOM 1224 C CA . LYS A 1 152 ? -15.797 -9.466 22.007 1.00 78.69 152 LYS A CA 1
ATOM 1225 C C . LYS A 1 152 ? -16.325 -9.073 20.640 1.00 78.69 152 LYS A C 1
ATOM 1227 O O . LYS A 1 152 ? -17.499 -9.283 20.360 1.00 78.69 152 LYS A O 1
ATOM 1232 N N . HIS A 1 153 ? -15.439 -8.583 19.786 1.00 89.69 153 HIS A N 1
ATOM 1233 C CA . HIS A 1 153 ? -15.703 -8.423 18.364 1.00 89.69 153 HIS A CA 1
ATOM 1234 C C . HIS A 1 153 ? -14.705 -9.292 17.593 1.00 89.69 153 HIS A C 1
ATOM 1236 O O . HIS A 1 153 ? -13.502 -9.275 17.869 1.00 89.69 153 HIS A O 1
ATOM 1242 N N . GLU A 1 154 ? -15.197 -10.075 16.634 1.00 91.31 154 GLU A N 1
ATOM 1243 C CA . GLU A 1 154 ? -14.352 -10.953 15.822 1.00 91.31 154 GLU A CA 1
ATOM 1244 C C . GLU A 1 154 ? -13.396 -10.141 14.929 1.00 91.31 154 GLU A C 1
ATOM 1246 O O . GLU A 1 154 ? -13.768 -9.081 14.419 1.00 91.31 154 GLU A O 1
ATOM 1251 N N . PRO A 1 155 ? -12.152 -10.592 14.697 1.00 95.31 155 PRO A N 1
ATOM 1252 C CA . PRO A 1 155 ? -11.242 -9.882 13.811 1.00 95.31 155 PRO A CA 1
ATOM 1253 C C . PRO A 1 155 ? -11.782 -9.752 12.382 1.00 95.31 155 PRO A C 1
ATOM 1255 O O . PRO A 1 155 ? -12.178 -10.737 11.759 1.00 95.31 155 PRO A O 1
ATOM 1258 N N . ILE A 1 156 ? -11.705 -8.550 11.805 1.00 96.06 156 ILE A N 1
ATOM 1259 C CA . ILE A 1 156 ? -12.098 -8.333 10.405 1.00 96.06 156 ILE A CA 1
ATOM 1260 C C . ILE A 1 156 ? -10.896 -8.598 9.505 1.00 96.06 156 ILE A C 1
ATOM 1262 O O . ILE A 1 156 ? -9.855 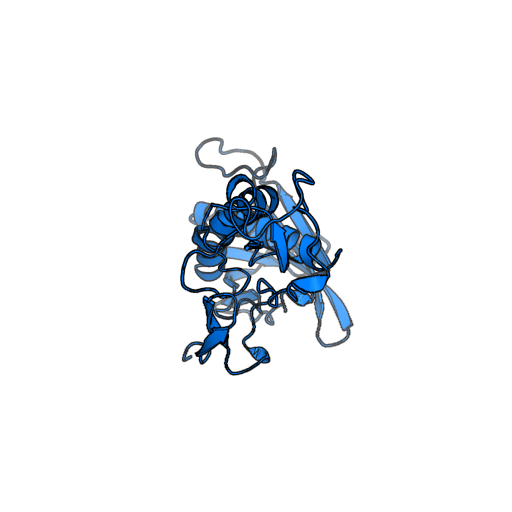-7.950 9.624 1.00 96.06 156 ILE A O 1
ATOM 1266 N N . VAL A 1 157 ? -11.038 -9.528 8.563 1.00 96.44 157 VAL A N 1
ATOM 1267 C CA . VAL A 1 157 ? -10.008 -9.796 7.552 1.00 96.44 157 VAL A CA 1
ATOM 1268 C C . VAL A 1 157 ? -9.932 -8.610 6.588 1.00 96.44 157 VAL A C 1
ATOM 1270 O O . VAL A 1 157 ? -10.898 -8.303 5.895 1.00 96.44 157 VAL A O 1
ATOM 1273 N N . ILE A 1 158 ? -8.764 -7.973 6.485 1.00 96.31 158 ILE A N 1
ATOM 1274 C CA . ILE A 1 158 ? -8.544 -6.768 5.663 1.00 96.31 158 ILE A CA 1
ATOM 1275 C C . ILE A 1 158 ? -8.936 -6.997 4.201 1.00 96.31 158 ILE A C 1
ATOM 1277 O O . ILE A 1 158 ? -9.511 -6.126 3.552 1.00 96.31 158 ILE A O 1
ATOM 1281 N N . GLU A 1 159 ? -8.666 -8.191 3.677 1.00 93.75 159 GLU A N 1
ATOM 1282 C CA . GLU A 1 159 ? -8.993 -8.528 2.294 1.00 93.75 159 GLU A CA 1
ATOM 1283 C C . GLU A 1 159 ? -10.501 -8.661 2.035 1.00 93.75 159 GLU A C 1
ATOM 1285 O O . GLU A 1 159 ? -10.916 -8.591 0.877 1.00 93.75 159 GLU A O 1
ATOM 1290 N N . LYS A 1 160 ? -11.310 -8.825 3.085 1.00 95.56 160 LYS A N 1
ATOM 1291 C CA . LYS A 1 160 ? -12.768 -8.959 3.017 1.00 95.56 160 LYS A CA 1
ATOM 1292 C C . LYS A 1 160 ? -13.515 -7.637 3.197 1.00 95.56 160 LYS A C 1
ATOM 1294 O O . LYS A 1 160 ? -14.739 -7.644 3.211 1.00 95.56 160 LYS A O 1
ATOM 1299 N N . ILE A 1 161 ? -12.797 -6.520 3.333 1.00 96.00 161 ILE A N 1
ATOM 1300 C CA . ILE A 1 161 ? -13.404 -5.188 3.355 1.00 96.00 161 ILE A CA 1
ATOM 1301 C C . ILE A 1 161 ? -13.851 -4.816 1.938 1.00 96.00 161 ILE A C 1
ATOM 1303 O O . ILE A 1 161 ? -13.041 -4.786 1.006 1.00 96.00 161 ILE A O 1
ATOM 1307 N N . ASP A 1 162 ? -15.134 -4.491 1.810 1.00 94.31 162 ASP A N 1
ATOM 1308 C CA . ASP A 1 162 ? -15.796 -4.140 0.556 1.00 94.31 162 ASP A CA 1
ATOM 1309 C C . ASP A 1 162 ? -15.794 -2.627 0.332 1.00 94.31 162 ASP A C 1
ATOM 1311 O O . ASP A 1 162 ? -15.423 -2.144 -0.739 1.00 94.31 162 ASP A O 1
ATOM 1315 N N . THR A 1 163 ? -16.189 -1.858 1.353 1.00 95.00 163 THR A N 1
ATOM 1316 C CA . THR A 1 163 ? -16.253 -0.392 1.283 1.00 95.00 163 THR A CA 1
ATOM 1317 C C . THR A 1 163 ? -15.848 0.257 2.596 1.00 95.00 163 THR A C 1
ATOM 1319 O O . THR A 1 163 ? -16.096 -0.280 3.674 1.00 95.00 163 THR A O 1
ATOM 1322 N N . LEU A 1 164 ? -15.296 1.464 2.490 1.00 94.31 164 LEU A N 1
ATOM 1323 C CA . LEU A 1 164 ? -14.901 2.304 3.613 1.00 94.31 164 LEU A CA 1
ATOM 1324 C C . LEU A 1 164 ? -15.512 3.695 3.434 1.00 94.31 164 LEU A C 1
ATOM 1326 O O . LEU A 1 164 ? -15.303 4.333 2.401 1.00 94.31 164 LEU A O 1
ATOM 1330 N N . GLN A 1 165 ? -16.235 4.171 4.445 1.00 92.88 165 GLN A N 1
ATOM 1331 C CA . GLN A 1 165 ? -16.839 5.502 4.472 1.00 92.88 165 GLN A CA 1
ATOM 1332 C C . GLN A 1 165 ? -16.338 6.285 5.689 1.00 92.88 165 GLN A C 1
ATOM 1334 O O . GLN A 1 165 ? -16.410 5.802 6.813 1.00 92.88 165 GLN A O 1
ATOM 1339 N N . ILE A 1 166 ? -15.845 7.506 5.469 1.00 91.88 166 ILE A N 1
ATOM 1340 C CA . ILE A 1 166 ? -15.478 8.421 6.559 1.00 91.88 166 ILE A CA 1
ATOM 1341 C C . ILE A 1 166 ? -16.752 9.063 7.103 1.00 91.88 166 ILE A C 1
ATOM 1343 O O . ILE A 1 166 ? -17.568 9.572 6.332 1.00 91.88 166 ILE A O 1
ATOM 1347 N N . LEU A 1 167 ? -16.913 9.036 8.422 1.00 89.62 167 LEU A N 1
ATOM 1348 C CA . LEU A 1 167 ? -18.028 9.656 9.123 1.00 89.62 167 LEU A CA 1
ATOM 1349 C C . LEU A 1 167 ? -17.570 11.016 9.673 1.00 89.62 167 LEU A C 1
ATOM 1351 O O . LEU A 1 167 ? -16.490 11.097 10.270 1.00 89.62 167 LEU A O 1
ATOM 1355 N N . PRO A 1 168 ? -18.337 12.096 9.454 1.00 82.88 168 PRO A N 1
ATOM 1356 C CA . PRO A 1 168 ? -17.968 13.422 9.932 1.00 82.88 168 PRO A CA 1
ATOM 1357 C C . PRO A 1 168 ? -18.043 13.503 11.461 1.00 82.88 168 PRO A C 1
ATOM 1359 O O . PRO A 1 168 ? -18.870 12.842 12.088 1.00 82.88 168 PRO A O 1
ATOM 1362 N N . SER A 1 169 ? -17.197 14.344 12.055 1.00 76.12 169 SER A N 1
ATOM 1363 C CA . SER A 1 169 ? -17.364 14.770 13.450 1.00 76.12 169 SER A CA 1
ATOM 1364 C C . SER A 1 169 ? -18.596 15.675 13.569 1.00 76.12 169 SER A C 1
ATOM 1366 O O . SER A 1 169 ? -18.830 16.518 12.699 1.00 76.12 169 SER A O 1
ATOM 1368 N N . GLY A 1 170 ? -19.401 15.501 14.621 1.00 62.44 170 GLY A N 1
ATOM 1369 C CA . GLY A 1 170 ? -20.388 16.512 15.009 1.00 62.44 170 GLY A CA 1
ATOM 1370 C C . GLY A 1 170 ? -19.648 17.792 15.400 1.00 62.44 170 GLY A C 1
ATOM 1371 O O . GLY A 1 170 ? -18.619 17.709 16.063 1.00 62.44 170 GLY A O 1
ATOM 1372 N N . LYS A 1 171 ? -20.119 18.944 14.913 1.00 57.28 171 LYS A N 1
ATOM 1373 C CA . LYS A 1 171 ? -19.501 20.265 15.114 1.00 57.28 171 LYS A CA 1
ATOM 1374 C C . LYS A 1 171 ? -19.184 20.528 16.595 1.00 57.28 171 LYS A C 1
ATOM 1376 O O . LYS A 1 171 ? -20.046 20.223 17.414 1.00 57.28 171 LYS A O 1
ATOM 1381 N N . ASP A 1 172 ? -17.992 21.075 16.881 1.00 50.22 172 ASP A N 1
ATOM 1382 C CA . ASP A 1 172 ? -17.769 22.246 17.767 1.00 50.22 172 ASP A CA 1
ATOM 1383 C C . ASP A 1 172 ? -16.355 22.404 18.380 1.00 50.22 172 ASP A C 1
ATOM 1385 O O . ASP A 1 172 ? -16.230 23.153 19.333 1.00 50.22 172 ASP A O 1
ATOM 1389 N N . ASP A 1 173 ? -15.262 21.844 17.836 1.00 51.31 173 ASP A N 1
ATOM 1390 C CA . ASP A 1 173 ? -13.911 22.207 18.325 1.00 51.31 173 ASP A CA 1
ATOM 1391 C C . ASP A 1 173 ? -12.893 22.349 17.175 1.00 51.31 173 ASP A C 1
ATOM 1393 O O . ASP A 1 173 ? -12.389 21.368 16.635 1.00 51.31 173 ASP A O 1
ATOM 1397 N N . GLU A 1 174 ? -12.607 23.595 16.775 1.00 56.28 174 GLU A N 1
ATOM 1398 C CA . GLU A 1 174 ? -11.744 23.951 15.629 1.00 56.28 174 GLU A CA 1
ATOM 1399 C C . GLU A 1 174 ? -10.233 23.788 15.895 1.00 56.28 174 GLU A C 1
ATOM 1401 O O . GLU A 1 174 ? -9.428 23.794 14.959 1.00 56.28 174 GLU A O 1
ATOM 1406 N N . GLU A 1 175 ? -9.818 23.622 17.151 1.00 51.00 175 GLU A N 1
ATOM 1407 C CA . GLU A 1 175 ? -8.411 23.471 17.520 1.00 51.00 175 GLU A CA 1
ATOM 1408 C C . GLU A 1 175 ? -8.077 21.976 17.670 1.00 51.00 175 GLU A C 1
ATOM 1410 O O . GLU A 1 175 ? -8.635 21.305 18.527 1.00 51.00 175 GLU A O 1
ATOM 1415 N N . ASP A 1 176 ? -7.153 21.463 16.840 1.00 54.66 176 ASP A N 1
ATOM 1416 C CA . ASP A 1 176 ? -6.575 20.097 16.837 1.00 54.66 176 ASP A CA 1
ATOM 1417 C C . ASP A 1 176 ? -7.162 19.000 15.911 1.00 54.66 176 ASP A C 1
ATOM 1419 O O . ASP A 1 176 ? -6.725 17.844 15.982 1.00 54.66 176 ASP A O 1
ATOM 1423 N N . GLU A 1 177 ? -8.056 19.315 14.972 1.00 62.75 177 GLU A N 1
ATOM 1424 C CA . GLU A 1 177 ? -8.658 18.298 14.092 1.00 62.75 177 GLU A CA 1
ATOM 1425 C C . GLU A 1 177 ? -7.819 17.900 12.857 1.00 62.75 177 GLU A C 1
ATOM 1427 O O . GLU A 1 177 ? -7.206 18.724 12.173 1.00 62.75 177 GLU A O 1
ATOM 1432 N N . ILE A 1 178 ? -7.825 16.600 12.524 1.00 59.53 178 ILE A N 1
ATOM 1433 C CA . ILE A 1 178 ? -7.196 16.071 11.302 1.00 59.53 178 ILE A CA 1
ATOM 1434 C C . ILE A 1 178 ? -8.212 16.004 10.166 1.00 59.53 178 ILE A C 1
ATOM 1436 O O . ILE A 1 178 ? -9.184 15.243 10.199 1.00 59.53 178 ILE A O 1
ATOM 1440 N N . TYR A 1 179 ? -7.912 16.751 9.108 1.00 57.88 179 TYR A N 1
ATOM 1441 C CA . TYR A 1 179 ? -8.691 16.768 7.881 1.00 57.88 179 TYR A CA 1
ATOM 1442 C C . TYR A 1 179 ? -8.316 15.606 6.958 1.00 57.88 179 TYR A C 1
ATOM 1444 O O . TYR A 1 179 ? -7.151 15.384 6.620 1.00 57.88 179 TYR A O 1
ATOM 1452 N N . ILE A 1 180 ? -9.336 14.895 6.489 1.00 58.81 180 ILE A N 1
ATOM 1453 C CA . ILE A 1 180 ? -9.262 13.935 5.394 1.00 58.81 180 ILE A CA 1
ATOM 1454 C C . ILE A 1 180 ? -9.972 14.557 4.189 1.00 58.81 180 ILE A C 1
ATOM 1456 O O . ILE A 1 180 ? -11.198 14.528 4.077 1.00 58.81 180 ILE A O 1
ATOM 1460 N N . GLY A 1 181 ? -9.201 15.169 3.288 1.00 66.50 181 GLY A N 1
ATOM 1461 C CA . GLY A 1 181 ? -9.776 16.049 2.267 1.00 66.50 181 GLY A CA 1
ATOM 1462 C C . GLY A 1 181 ? -10.386 17.286 2.931 1.00 66.50 181 GLY A C 1
ATOM 1463 O O . GLY A 1 181 ? -9.669 18.016 3.603 1.00 66.50 181 GLY A O 1
ATOM 1464 N N . ASN A 1 182 ? -11.701 17.481 2.784 1.00 58.22 182 ASN A N 1
ATOM 1465 C CA . ASN A 1 182 ? -12.445 18.583 3.416 1.00 58.22 182 ASN A CA 1
ATOM 1466 C C . ASN A 1 182 ? -13.227 18.140 4.669 1.00 58.22 182 ASN A C 1
ATOM 1468 O O . ASN A 1 182 ? -14.064 18.891 5.163 1.00 58.22 182 ASN A O 1
ATOM 1472 N N . THR A 1 183 ? -13.031 16.909 5.147 1.00 59.31 183 THR A N 1
ATOM 1473 C CA . THR A 1 183 ? -13.849 16.319 6.215 1.00 59.31 183 THR A CA 1
ATOM 1474 C C . THR A 1 183 ? -13.009 16.038 7.448 1.00 59.31 183 THR A C 1
ATOM 1476 O O . THR A 1 183 ? -11.956 15.413 7.360 1.00 59.31 183 THR A O 1
ATOM 1479 N N . ILE A 1 184 ? -13.512 16.453 8.603 1.00 67.81 184 ILE A N 1
ATOM 1480 C CA . ILE A 1 184 ? -12.976 16.065 9.902 1.00 67.81 184 ILE A CA 1
ATOM 1481 C C . ILE A 1 184 ? -13.404 14.626 10.180 1.00 67.81 184 ILE A C 1
ATOM 1483 O O . ILE A 1 184 ? -14.598 14.317 10.206 1.00 67.81 184 ILE A O 1
ATOM 1487 N N . ALA A 1 185 ? -12.432 13.744 10.387 1.00 74.12 185 ALA A N 1
ATOM 1488 C CA . ALA A 1 185 ? -12.679 12.327 10.618 1.00 74.12 185 ALA A CA 1
ATOM 1489 C C . ALA A 1 185 ? -13.231 12.073 12.033 1.00 74.12 185 ALA A C 1
ATOM 1491 O O . ALA A 1 185 ? -12.474 11.802 12.961 1.00 74.12 185 ALA A O 1
ATOM 1492 N N . GLY A 1 186 ? -14.550 12.171 12.206 1.00 85.56 186 GLY A N 1
ATOM 1493 C CA . GLY A 1 186 ? -15.231 11.829 13.461 1.00 85.56 186 GLY A CA 1
ATOM 1494 C C . GLY A 1 186 ? -15.400 10.325 13.663 1.00 85.56 186 GLY A C 1
ATOM 1495 O O . GLY A 1 186 ? -15.500 9.857 14.792 1.00 85.56 186 GLY A O 1
ATOM 1496 N N . GLY A 1 187 ? -15.392 9.560 12.574 1.00 91.69 187 GLY A N 1
ATOM 1497 C CA . GLY A 1 187 ? -15.478 8.108 12.607 1.00 91.69 187 GLY A CA 1
ATOM 1498 C C . GLY A 1 187 ? -15.265 7.468 11.240 1.00 91.69 187 GLY A C 1
ATOM 1499 O O . GLY A 1 187 ? -14.935 8.129 10.251 1.00 91.69 187 GLY A O 1
ATOM 1500 N N . ILE A 1 188 ? -15.466 6.159 11.182 1.00 93.75 188 ILE A N 1
ATOM 1501 C CA . ILE A 1 188 ? -15.334 5.341 9.982 1.00 93.75 188 ILE A CA 1
ATOM 1502 C C . ILE A 1 188 ? -16.377 4.221 10.001 1.00 93.75 188 ILE A C 1
ATOM 1504 O O . ILE A 1 188 ? -16.592 3.584 11.026 1.00 93.75 188 ILE A O 1
ATOM 1508 N N . ALA A 1 189 ? -17.031 3.985 8.868 1.00 95.06 189 ALA A N 1
ATOM 1509 C CA . ALA A 1 189 ? -17.873 2.818 8.642 1.00 95.06 189 ALA A CA 1
ATOM 1510 C C . ALA A 1 189 ? -17.172 1.870 7.665 1.00 95.06 189 ALA A C 1
ATOM 1512 O O . ALA A 1 189 ? -16.722 2.288 6.592 1.00 95.06 189 ALA A O 1
ATOM 1513 N N . ILE A 1 190 ? -17.071 0.599 8.043 1.00 96.00 190 ILE A N 1
ATOM 1514 C CA . ILE A 1 190 ? -16.411 -0.455 7.272 1.00 96.00 190 ILE A CA 1
ATOM 1515 C C . ILE A 1 190 ? -17.453 -1.521 6.958 1.00 96.00 190 ILE A C 1
ATOM 1517 O O . ILE A 1 190 ? -17.987 -2.165 7.858 1.00 96.00 190 ILE A O 1
ATOM 1521 N N . LYS A 1 191 ? -17.716 -1.722 5.667 1.00 95.94 191 LYS A N 1
ATOM 1522 C CA . LYS A 1 191 ? -18.531 -2.834 5.173 1.00 95.94 191 LYS A CA 1
ATOM 1523 C C . LYS A 1 191 ? -17.616 -3.987 4.794 1.00 95.94 191 LYS A C 1
ATOM 1525 O O . LYS A 1 191 ? -16.637 -3.762 4.077 1.00 95.94 191 LYS A O 1
ATOM 1530 N N . TYR A 1 192 ? -17.922 -5.192 5.254 1.00 95.62 192 TYR A N 1
ATOM 1531 C CA . TYR A 1 192 ? -17.097 -6.369 5.008 1.00 95.62 192 TYR A CA 1
ATOM 1532 C C . TYR A 1 192 ? -17.928 -7.647 4.904 1.00 95.62 192 TYR A C 1
ATOM 1534 O O . TYR A 1 192 ? -19.044 -7.728 5.417 1.00 95.62 192 TYR A O 1
ATOM 1542 N N . THR A 1 193 ? -17.345 -8.659 4.268 1.00 95.38 193 THR A N 1
ATOM 1543 C CA . THR A 1 193 ? -17.920 -10.004 4.177 1.00 95.38 193 THR A CA 1
ATOM 1544 C C . THR A 1 193 ? -17.275 -10.931 5.216 1.00 95.38 193 THR A C 1
ATOM 1546 O O . THR A 1 193 ? -16.056 -11.113 5.214 1.00 95.38 193 THR A O 1
ATOM 1549 N N . ASP A 1 194 ? -18.065 -11.526 6.106 1.00 91.81 194 ASP A N 1
ATOM 1550 C CA . ASP A 1 194 ? -17.574 -12.426 7.155 1.00 91.81 194 ASP A CA 1
ATOM 1551 C C . ASP A 1 194 ? -17.206 -13.835 6.632 1.00 91.81 194 ASP A C 1
ATOM 1553 O O . ASP A 1 194 ? -17.251 -14.130 5.433 1.00 91.81 194 ASP A O 1
ATOM 1557 N N . SER A 1 195 ? -16.799 -14.724 7.542 1.00 88.38 195 SER A N 1
ATOM 1558 C CA . SER A 1 195 ? -16.415 -16.107 7.227 1.00 88.38 195 SER A CA 1
ATOM 1559 C C . SER A 1 195 ? -17.576 -16.987 6.748 1.00 88.38 195 SER A C 1
ATOM 1561 O O . SER A 1 195 ? -17.335 -17.987 6.073 1.00 88.38 195 SER A O 1
ATOM 1563 N N . THR A 1 196 ? -18.818 -16.615 7.058 1.00 91.81 196 THR A N 1
ATOM 1564 C CA . THR A 1 196 ? -20.045 -17.299 6.623 1.00 91.81 196 THR A CA 1
ATOM 1565 C C . THR A 1 196 ? -20.558 -16.783 5.275 1.00 91.81 196 THR A C 1
ATOM 1567 O O . THR A 1 196 ? -21.450 -17.387 4.682 1.00 91.81 196 THR A O 1
ATOM 1570 N N . GLY A 1 197 ? -19.968 -15.697 4.761 1.00 91.50 197 GLY A N 1
ATOM 1571 C CA . GLY A 1 197 ? -20.424 -14.995 3.561 1.00 91.50 197 GLY A CA 1
ATOM 1572 C C . GLY A 1 197 ? -21.475 -13.917 3.843 1.00 91.50 197 GLY A C 1
ATOM 1573 O O . GLY A 1 197 ? -22.010 -13.337 2.898 1.00 91.50 197 GLY A O 1
ATOM 1574 N N . GLY A 1 198 ? -21.767 -13.642 5.117 1.00 93.00 198 GLY A N 1
ATOM 1575 C CA . GLY A 1 198 ? -22.640 -12.560 5.551 1.00 93.00 198 GLY A CA 1
ATOM 1576 C C . GLY A 1 198 ? -21.987 -11.199 5.330 1.00 93.00 198 GLY A C 1
ATOM 1577 O O . GLY A 1 198 ? -20.783 -11.029 5.522 1.00 93.00 198 GLY A O 1
ATOM 1578 N N . VAL A 1 199 ? -22.780 -10.221 4.898 1.00 94.31 199 VAL A N 1
ATOM 1579 C CA . VAL A 1 199 ? -22.323 -8.843 4.701 1.00 94.31 199 VAL A CA 1
ATOM 1580 C C . VAL A 1 199 ? -22.667 -8.040 5.946 1.00 94.31 199 VAL A C 1
ATOM 1582 O O . VAL A 1 199 ? -23.840 -7.900 6.278 1.00 94.31 199 VAL A O 1
ATOM 1585 N N . ASN A 1 200 ? -21.648 -7.479 6.587 1.00 93.56 200 ASN A N 1
ATOM 1586 C CA . ASN A 1 200 ? -21.766 -6.743 7.841 1.00 93.56 200 ASN A CA 1
ATOM 1587 C C . ASN A 1 200 ? -21.238 -5.316 7.681 1.00 93.56 200 ASN A C 1
ATOM 1589 O O . ASN A 1 200 ? -20.443 -5.023 6.780 1.00 93.56 200 ASN A O 1
ATOM 1593 N N . VAL A 1 201 ? -21.673 -4.424 8.569 1.00 94.19 201 VAL A N 1
ATOM 1594 C CA . VAL A 1 201 ? -21.179 -3.049 8.657 1.00 94.19 201 VAL A CA 1
ATOM 1595 C C . VAL A 1 201 ? -20.801 -2.766 10.100 1.00 94.19 201 VAL A C 1
ATOM 1597 O O . VAL A 1 201 ? -21.652 -2.828 10.977 1.00 94.19 201 VAL A O 1
ATOM 1600 N N . VAL A 1 202 ? -19.542 -2.397 10.322 1.00 93.69 202 VAL A N 1
ATOM 1601 C CA . VAL A 1 202 ? -19.077 -1.893 11.616 1.00 93.69 202 VAL A CA 1
ATOM 1602 C C . VAL A 1 202 ? -18.888 -0.382 11.529 1.00 93.69 202 VAL A C 1
ATOM 1604 O O . VAL A 1 202 ? -18.288 0.129 10.576 1.00 93.69 202 VAL A O 1
ATOM 1607 N N . ARG A 1 203 ? -19.413 0.352 12.508 1.00 93.56 203 ARG A N 1
ATOM 1608 C CA . ARG A 1 203 ? -19.216 1.799 12.664 1.00 93.56 203 ARG A CA 1
ATOM 1609 C C . ARG A 1 203 ? -18.305 2.039 13.855 1.00 93.56 203 ARG A C 1
ATOM 1611 O O . ARG A 1 203 ? -18.551 1.517 14.930 1.00 93.56 203 ARG A O 1
ATOM 1618 N N . MET A 1 204 ? -17.261 2.831 13.653 1.00 93.44 204 MET A N 1
ATOM 1619 C CA . MET A 1 204 ? -16.270 3.174 14.667 1.00 93.44 204 MET A CA 1
ATOM 1620 C C . MET A 1 204 ? -16.196 4.696 14.785 1.00 93.44 204 MET A C 1
ATOM 1622 O O . MET A 1 204 ? -15.715 5.367 13.870 1.00 93.44 204 MET A O 1
ATOM 1626 N N . MET A 1 205 ? -16.664 5.249 15.898 1.00 92.06 205 MET A N 1
ATOM 1627 C CA . MET A 1 205 ? -16.585 6.682 16.191 1.00 92.06 205 MET A CA 1
ATOM 1628 C C . MET A 1 205 ? -15.392 6.960 17.099 1.00 92.06 205 MET A C 1
ATOM 1630 O O . MET A 1 205 ? -15.113 6.183 18.009 1.00 92.06 205 MET A O 1
ATOM 1634 N N . VAL A 1 206 ? -14.670 8.054 16.856 1.00 90.69 206 VAL A N 1
ATOM 1635 C CA . VAL A 1 206 ? -13.589 8.487 17.748 1.00 90.69 206 VAL A CA 1
ATOM 1636 C C . VAL A 1 206 ? -14.195 8.819 19.109 1.00 90.69 206 VAL A C 1
ATOM 1638 O O . VAL A 1 206 ? -15.166 9.572 19.183 1.00 90.69 206 VAL A O 1
ATOM 1641 N N . ASP A 1 207 ? -13.627 8.258 20.176 1.00 81.88 207 ASP A N 1
ATOM 1642 C CA . ASP A 1 207 ? -14.081 8.544 21.534 1.00 81.88 207 ASP A CA 1
ATOM 1643 C C . ASP A 1 207 ? -13.865 10.029 21.876 1.00 81.88 207 ASP A C 1
ATOM 1645 O O . ASP A 1 207 ? -12.734 10.519 21.919 1.00 81.88 207 ASP A O 1
ATOM 1649 N N . ALA A 1 208 ? -14.966 10.745 22.109 1.00 70.81 208 ALA A N 1
ATOM 1650 C CA . ALA A 1 208 ? -14.951 12.158 22.470 1.00 70.81 208 ALA A CA 1
ATOM 1651 C C . ALA A 1 208 ? -14.508 12.397 23.925 1.00 70.81 208 ALA A C 1
ATOM 1653 O O . ALA A 1 208 ? -14.109 13.513 24.248 1.00 70.81 208 ALA A O 1
ATOM 1654 N N . GLY A 1 209 ? -14.562 11.375 24.789 1.00 69.25 209 GLY A N 1
ATOM 1655 C CA . GLY A 1 209 ? -14.104 11.448 26.180 1.00 69.25 209 GLY A CA 1
ATOM 1656 C C . GLY A 1 209 ? -12.591 11.260 26.354 1.00 69.25 209 GLY A C 1
ATOM 1657 O O . GLY A 1 209 ? -12.071 11.504 27.444 1.00 69.25 209 GLY A O 1
ATOM 1658 N N . GLY A 1 210 ? -11.883 10.844 25.298 1.00 72.06 210 GLY A N 1
ATOM 1659 C CA . GLY A 1 210 ? -10.453 10.533 25.306 1.00 72.06 210 GLY A CA 1
ATOM 1660 C C . GLY A 1 210 ? -9.614 11.387 24.348 1.00 72.06 210 GLY A C 1
ATOM 1661 O O . GLY A 1 210 ? -10.073 12.349 23.735 1.00 72.06 210 GLY A O 1
ATOM 1662 N N . ASN A 1 211 ? -8.332 11.033 24.193 1.00 79.25 211 ASN A N 1
ATOM 1663 C CA . ASN A 1 211 ? -7.464 11.682 23.207 1.00 79.25 211 ASN A CA 1
ATOM 1664 C C . ASN A 1 211 ? -7.871 11.264 21.783 1.00 79.25 211 ASN A C 1
ATOM 1666 O O . ASN A 1 211 ? -7.647 10.126 21.370 1.00 79.25 211 ASN A O 1
ATOM 1670 N N . ARG A 1 212 ? -8.413 12.217 21.021 1.00 84.75 212 ARG A N 1
ATOM 1671 C CA . ARG A 1 212 ? -8.972 12.009 19.675 1.00 84.75 212 ARG A CA 1
ATOM 1672 C C . ARG A 1 212 ? -7.909 11.836 18.584 1.00 84.75 212 ARG A C 1
ATOM 1674 O O . ARG A 1 212 ? -8.174 11.194 17.565 1.00 84.75 212 ARG A O 1
ATOM 1681 N N . LYS A 1 213 ? -6.694 12.367 18.789 1.00 87.19 213 LYS A N 1
ATOM 1682 C CA . LYS A 1 213 ? -5.633 12.410 17.761 1.00 87.19 213 LYS A CA 1
ATOM 1683 C C . LYS A 1 213 ? -5.244 11.015 17.242 1.00 87.19 213 LYS A C 1
ATOM 1685 O O . LYS A 1 213 ? -5.242 10.840 16.023 1.00 87.19 213 LYS A O 1
ATOM 1690 N N . PRO A 1 214 ? -4.957 10.000 18.086 1.00 90.75 214 PRO A N 1
ATOM 1691 C CA . PRO A 1 214 ? -4.653 8.651 17.606 1.00 90.75 214 PRO A CA 1
ATOM 1692 C C . PRO A 1 214 ? -5.764 8.056 16.735 1.00 90.75 214 PRO A C 1
ATOM 1694 O O . PRO A 1 214 ? -5.469 7.542 15.659 1.00 90.75 214 PRO A O 1
ATOM 1697 N N . GLY A 1 215 ? -7.032 8.193 17.145 1.00 91.88 215 GLY A N 1
ATOM 1698 C CA . GLY A 1 215 ? -8.182 7.695 16.384 1.00 91.88 215 GLY A CA 1
ATOM 1699 C C . GLY A 1 215 ? -8.317 8.368 15.015 1.00 91.88 215 GLY A C 1
ATOM 1700 O O . GLY A 1 215 ? -8.472 7.692 13.999 1.00 91.88 215 GLY A O 1
ATOM 1701 N N . GLN A 1 216 ? -8.153 9.690 14.953 1.00 91.38 216 GLN A N 1
ATOM 1702 C CA . GLN A 1 216 ? -8.193 10.439 13.695 1.00 91.38 216 GLN A CA 1
ATOM 1703 C C . GLN A 1 216 ? -7.033 10.082 12.746 1.00 91.38 216 GLN A C 1
ATOM 1705 O O . GLN A 1 216 ? -7.256 9.848 11.553 1.00 91.38 216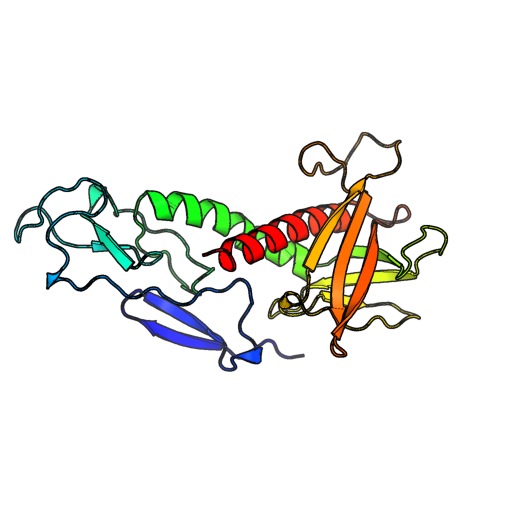 GLN A O 1
ATOM 1710 N N . ILE A 1 217 ? -5.798 9.977 13.262 1.00 92.75 217 ILE A N 1
ATOM 1711 C CA . ILE A 1 217 ? -4.633 9.517 12.481 1.00 92.75 217 ILE A CA 1
ATOM 1712 C C . ILE A 1 217 ? -4.886 8.102 11.958 1.00 92.75 217 ILE A C 1
ATOM 1714 O O . ILE A 1 217 ? -4.552 7.792 10.809 1.00 92.75 217 ILE A O 1
ATOM 1718 N N . TRP A 1 218 ? -5.468 7.240 12.790 1.00 95.62 218 TRP A N 1
ATOM 1719 C CA . TRP A 1 218 ? -5.785 5.866 12.434 1.00 95.62 218 TRP A CA 1
ATOM 1720 C C . TRP A 1 218 ? -6.809 5.809 11.294 1.00 95.62 218 TRP A C 1
ATOM 1722 O O . TRP A 1 218 ? -6.542 5.152 10.288 1.00 95.62 218 TRP A O 1
ATOM 1732 N N . ILE A 1 219 ? -7.902 6.582 11.364 1.00 95.44 219 ILE A N 1
ATOM 1733 C CA . ILE A 1 219 ? -8.907 6.672 10.288 1.00 95.44 219 ILE A CA 1
ATOM 1734 C C . ILE A 1 219 ? -8.268 7.153 8.974 1.00 95.44 219 ILE A C 1
ATOM 1736 O O . ILE A 1 219 ? -8.456 6.528 7.925 1.00 95.44 219 ILE A O 1
ATOM 1740 N N . ALA A 1 220 ? -7.454 8.215 9.017 1.00 93.69 220 ALA A N 1
ATOM 1741 C CA . ALA A 1 220 ? -6.745 8.722 7.837 1.00 93.69 220 ALA A CA 1
ATOM 1742 C C . ALA A 1 220 ? -5.786 7.678 7.242 1.00 93.69 220 ALA A C 1
ATOM 1744 O O . ALA A 1 220 ? -5.683 7.518 6.021 1.00 93.69 220 ALA A O 1
ATOM 1745 N N . SER A 1 221 ? -5.106 6.927 8.108 1.00 96.00 221 SER A N 1
ATOM 1746 C CA . SER A 1 221 ? -4.216 5.837 7.708 1.00 96.00 221 SER A CA 1
ATOM 1747 C C . SER A 1 221 ? -4.986 4.674 7.085 1.00 96.00 221 SER A C 1
ATOM 1749 O O . SER A 1 221 ? -4.534 4.120 6.081 1.00 96.00 221 SER A O 1
ATOM 1751 N N . MET A 1 222 ? -6.168 4.351 7.613 1.00 96.88 222 MET A N 1
ATOM 1752 C CA . MET A 1 222 ? -7.015 3.270 7.110 1.00 96.88 222 MET A CA 1
ATOM 1753 C C . MET A 1 222 ? -7.589 3.609 5.733 1.00 96.88 222 MET A C 1
ATOM 1755 O O . MET A 1 222 ? -7.612 2.759 4.845 1.00 96.88 222 MET A O 1
ATOM 1759 N N . GLN A 1 223 ? -7.953 4.871 5.494 1.00 94.69 223 GLN A N 1
ATOM 1760 C CA . GLN A 1 223 ? -8.371 5.325 4.167 1.00 94.69 223 GLN A CA 1
ATOM 1761 C C . GLN A 1 223 ? -7.242 5.181 3.131 1.00 94.69 223 GLN A C 1
ATOM 1763 O O . GLN A 1 223 ? -7.468 4.674 2.027 1.00 94.69 223 GLN A O 1
ATOM 1768 N N . LYS A 1 224 ? -6.011 5.586 3.485 1.00 94.12 224 LYS A N 1
ATOM 1769 C CA . LYS A 1 224 ? -4.834 5.399 2.619 1.00 94.12 224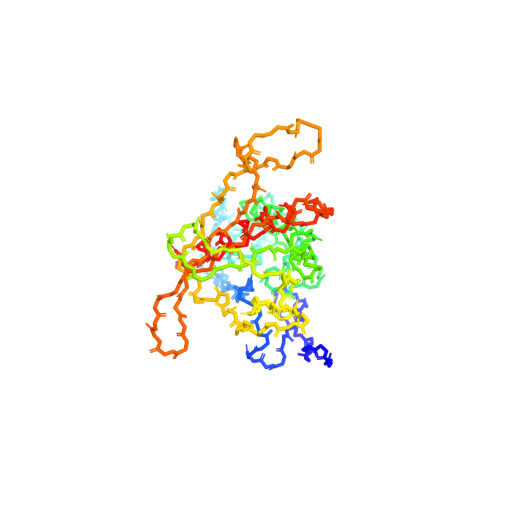 LYS A CA 1
ATOM 1770 C C . LYS A 1 224 ? -4.554 3.913 2.364 1.00 94.12 224 LYS A C 1
ATOM 1772 O O . LYS A 1 224 ? -4.293 3.547 1.218 1.00 94.12 224 LYS A O 1
ATOM 1777 N N . ALA A 1 225 ? -4.655 3.068 3.393 1.00 95.75 225 ALA A N 1
ATOM 1778 C CA . ALA A 1 225 ? -4.504 1.617 3.279 1.00 95.75 225 ALA A CA 1
ATOM 1779 C C . ALA A 1 225 ? -5.534 1.010 2.317 1.00 95.75 225 ALA A C 1
ATOM 1781 O O . ALA A 1 225 ? -5.171 0.281 1.394 1.00 95.75 225 ALA A O 1
ATOM 1782 N N . PHE A 1 226 ? -6.810 1.355 2.483 1.00 95.06 226 PHE A N 1
ATOM 1783 C CA . PHE A 1 226 ? -7.888 0.839 1.646 1.00 95.06 226 PHE A CA 1
ATOM 1784 C C . PHE A 1 226 ? -7.712 1.239 0.178 1.00 95.06 226 PHE A C 1
ATOM 1786 O O . PHE A 1 226 ? -7.745 0.379 -0.704 1.00 95.06 226 PHE A O 1
ATOM 1793 N N . LYS A 1 227 ? -7.411 2.518 -0.093 1.00 92.50 227 LYS A N 1
ATOM 1794 C CA . LYS A 1 227 ? -7.093 2.990 -1.450 1.00 92.50 227 LYS A CA 1
ATOM 1795 C C . LYS A 1 227 ? -5.932 2.206 -2.061 1.00 92.50 227 LYS A C 1
ATOM 1797 O O . LYS A 1 227 ? -5.997 1.772 -3.206 1.00 92.50 227 LYS A O 1
ATOM 1802 N N . MET A 1 228 ? -4.885 1.987 -1.274 1.00 91.44 228 MET A N 1
ATOM 1803 C CA . MET A 1 228 ? -3.698 1.261 -1.699 1.00 91.44 228 MET A CA 1
ATOM 1804 C C . MET A 1 228 ? -3.970 -0.215 -2.055 1.00 91.44 228 MET A C 1
ATOM 1806 O O . MET A 1 228 ? -3.290 -0.761 -2.930 1.00 91.44 228 MET A O 1
ATOM 1810 N N . LEU A 1 229 ? -4.917 -0.870 -1.379 1.00 92.06 229 LEU A N 1
ATOM 1811 C CA . LEU A 1 229 ? -5.350 -2.237 -1.691 1.00 92.06 229 LEU A CA 1
ATOM 1812 C C . LEU A 1 229 ? -6.251 -2.267 -2.930 1.00 92.06 229 LEU A C 1
ATOM 1814 O O . LEU A 1 229 ? -6.071 -3.115 -3.803 1.00 92.06 229 LEU A O 1
ATOM 1818 N N . TYR A 1 230 ? -7.172 -1.311 -3.047 1.00 88.75 230 TYR A N 1
ATOM 1819 C CA . TYR A 1 230 ? -8.063 -1.184 -4.201 1.00 88.75 230 TYR A CA 1
ATOM 1820 C C . TYR A 1 230 ? -7.290 -0.927 -5.509 1.00 88.75 230 TYR A C 1
ATOM 1822 O O . TYR A 1 230 ? -7.509 -1.602 -6.519 1.00 88.75 230 TYR A O 1
ATOM 1830 N N . ASP A 1 231 ? -6.305 -0.024 -5.479 1.00 86.25 231 ASP A N 1
ATOM 1831 C CA . ASP A 1 231 ? -5.436 0.299 -6.622 1.00 86.25 231 ASP A CA 1
ATOM 1832 C C . ASP A 1 231 ? -4.538 -0.879 -7.057 1.00 86.25 231 ASP A C 1
ATOM 1834 O O . ASP A 1 231 ? -3.978 -0.867 -8.159 1.00 86.25 231 ASP A O 1
ATOM 1838 N N . ALA A 1 232 ? -4.343 -1.872 -6.181 1.00 82.19 232 ALA A N 1
ATOM 1839 C CA . ALA A 1 232 ? -3.593 -3.090 -6.479 1.00 82.19 232 ALA A CA 1
ATOM 1840 C C . ALA A 1 232 ? -4.473 -4.195 -7.082 1.00 82.19 232 ALA A C 1
ATOM 1842 O O . ALA A 1 232 ? -3.979 -4.959 -7.900 1.00 82.19 232 ALA A O 1
ATOM 1843 N N . ARG A 1 233 ? -5.759 -4.260 -6.708 1.00 78.31 233 ARG A N 1
ATOM 1844 C CA . ARG A 1 233 ? -6.740 -5.224 -7.247 1.00 78.31 233 ARG A CA 1
ATOM 1845 C C . ARG A 1 233 ? -7.261 -4.856 -8.636 1.00 78.31 233 ARG A C 1
ATOM 1847 O O . ARG A 1 233 ? -7.735 -5.719 -9.359 1.00 78.31 233 ARG A O 1
ATOM 1854 N N . SER A 1 234 ? -7.219 -3.572 -8.982 1.00 69.12 234 SER A N 1
ATOM 1855 C CA . SER A 1 234 ? -7.750 -3.022 -10.237 1.00 69.12 234 SER A CA 1
ATOM 1856 C C . SER A 1 234 ? -6.770 -3.081 -11.423 1.00 69.12 234 SER A C 1
ATOM 1858 O O . SER A 1 234 ? -7.040 -2.480 -12.463 1.00 69.12 234 SER A O 1
ATOM 1860 N N . LYS A 1 235 ? -5.634 -3.775 -11.280 1.00 56.19 235 LYS A N 1
ATOM 1861 C CA . LYS A 1 235 ? -4.574 -3.919 -12.292 1.00 56.19 235 LYS A CA 1
ATOM 1862 C C . LYS A 1 235 ? -4.332 -5.380 -12.618 1.00 56.19 235 LYS A C 1
ATOM 1864 O O . LYS A 1 235 ? -3.993 -5.631 -13.793 1.00 56.19 235 LYS A O 1
#

Nearest PDB structures (foldseek):
  3zyq-assembly1_A  TM=9.452E-01  e=9.299E-05  Homo sapiens
  1dvp-assembly1_A-2  TM=8.808E-01  e=9.299E-05  Drosophila melanogaster
  1z2q-assembly1_A  TM=7.978E-01  e=1.384E-04  Leishmania major
  4qj5-assembly1_B  TM=6.253E-01  e=2.116E-03  Homo sapiens
  8uqo-assembly1_Q  TM=5.403E-01  e=1.505E-03  Homo sapiens

pLDDT: mean 88.42, std 12.56, range [47.09, 98.19]

Sequence (235 aa):
MAGPEKKLERSKSGLRMIPVADSDTSPFSLPEPPWVPDDECKQCQNCRAKFDFFKRRKHHCRRCGKCFCNNCCQEKVNLPRMLFLDPVRHCQVCTDISRKEEDFFEKHIKSLQNGGYFLVSDSDIGQDQGSLFFTKLSPNHRHLLFEGDSDKHEPIVIEKIDTLQILPSGKDDEEDEIYIGNTIAGGIAIKYTDSTGGVNVVRMMVDAGGNRKPGQIWIASMQKAFKMLYDARSK

Radius of gyration: 21.57 Å; Cα contacts (8 Å, |Δi|>4): 444; chains: 1; bounding box: 59×43×58 Å

Organism: Crassostrea virginica (NCBI:txid6565)

InterPro domains:
  IPR000306 FYVE zinc finger [PF01363] (35-97)
  IPR000306 FYVE zinc finger [SM00064] (30-100)
  IPR011011 Zinc finger, FYVE/PHD-type [SSF57903] (33-110)
  IPR013083 Zinc finger, RING/FYVE/PHD-type [G3DSA:3.30.40.10] (28-100)
  IPR017455 Zinc finger, FYVE-related [PS50178] (38-99)
  IPR032031 Zinc finger FYVE domain-containing protein 21, C-terminal [PF16696] (104-233)
  IPR038632 Zinc finger FYVE 21, C-terminal domain superfamily [G3DSA:2.30.29.160] (101-235)
  IPR052113 FYVE-type Zinc Finger Domain-Containing Protein [PTHR39490] (6-172)